Protein AF-A0A920MBJ2-F1 (afdb_monomer)

Structure (mmCIF, N/CA/C/O backbone):
data_AF-A0A920MBJ2-F1
#
_entry.id   AF-A0A920MBJ2-F1
#
loop_
_atom_site.group_PDB
_atom_site.id
_atom_site.type_symbol
_atom_site.label_atom_id
_atom_site.label_alt_id
_atom_site.label_comp_id
_atom_site.label_asym_id
_atom_site.label_entity_id
_atom_site.label_seq_id
_atom_site.pdbx_PDB_ins_code
_atom_site.Cartn_x
_atom_site.Cartn_y
_atom_site.Cartn_z
_atom_site.occupancy
_atom_site.B_iso_or_equiv
_atom_site.auth_seq_id
_atom_site.auth_comp_id
_atom_site.auth_asym_id
_atom_site.auth_atom_id
_atom_site.pdbx_PDB_model_num
ATOM 1 N N . MET A 1 1 ? -4.153 -7.922 19.527 1.00 80.69 1 MET A N 1
ATOM 2 C CA . MET A 1 1 ? -5.556 -8.139 19.950 1.00 80.69 1 MET A CA 1
ATOM 3 C C . MET A 1 1 ? -6.078 -6.782 20.354 1.00 80.69 1 MET A C 1
ATOM 5 O O . MET A 1 1 ? -5.459 -6.200 21.230 1.00 80.69 1 MET A O 1
ATOM 9 N N . LEU A 1 2 ? -7.138 -6.297 19.711 1.00 85.19 2 LEU A N 1
ATOM 10 C CA . LEU A 1 2 ? -7.752 -5.015 20.061 1.00 85.19 2 LEU A CA 1
ATOM 11 C C . LEU A 1 2 ? -8.571 -5.177 21.339 1.00 85.19 2 LEU A C 1
ATOM 13 O O . LEU A 1 2 ? -9.304 -6.165 21.463 1.00 85.19 2 LEU A O 1
ATOM 17 N N . LYS A 1 3 ? -8.465 -4.233 22.271 1.00 87.44 3 LYS A N 1
ATOM 18 C CA . LYS A 1 3 ? -9.210 -4.226 23.537 1.00 87.44 3 LYS A CA 1
ATOM 19 C C . LYS A 1 3 ? -10.057 -2.959 23.671 1.00 87.44 3 LYS A C 1
ATOM 21 O O . LYS A 1 3 ? -9.805 -1.947 23.027 1.00 87.44 3 LYS A O 1
ATOM 26 N N . GLY A 1 4 ? -11.094 -3.030 24.506 1.00 83.81 4 GLY A N 1
ATOM 27 C CA . GLY A 1 4 ? -11.798 -1.821 24.945 1.00 83.81 4 GLY A CA 1
ATOM 28 C C . GLY A 1 4 ? -10.851 -0.861 25.675 1.00 83.81 4 GLY A C 1
ATOM 29 O O . GLY A 1 4 ? -9.889 -1.308 26.297 1.00 83.81 4 GLY A O 1
ATOM 30 N N . GLU A 1 5 ? -11.137 0.438 25.583 1.00 85.06 5 GLU A N 1
ATOM 31 C CA . GLU A 1 5 ? -10.349 1.570 26.099 1.00 85.06 5 GLU A CA 1
ATOM 32 C C . GLU A 1 5 ? -8.955 1.755 25.474 1.00 85.06 5 GLU A C 1
ATOM 34 O O . GLU A 1 5 ? -8.221 2.652 25.879 1.00 85.06 5 GLU A O 1
ATOM 39 N N . GLU A 1 6 ? -8.592 0.963 24.460 1.00 89.00 6 GLU A N 1
ATOM 40 C CA . GLU A 1 6 ? -7.335 1.129 23.727 1.00 89.00 6 GLU A CA 1
ATOM 41 C C . GLU A 1 6 ? -7.348 2.422 22.893 1.00 89.00 6 GLU A C 1
ATOM 43 O O . GLU A 1 6 ? -8.362 2.774 22.273 1.00 89.00 6 GLU A O 1
ATOM 48 N N . GLU A 1 7 ? -6.212 3.125 22.893 1.00 93.25 7 GLU A N 1
ATOM 49 C CA . GLU A 1 7 ? -5.976 4.298 22.053 1.00 93.25 7 GLU A CA 1
ATOM 50 C C . GLU A 1 7 ? -5.307 3.888 20.740 1.00 93.25 7 GLU A C 1
ATOM 52 O O . GLU A 1 7 ? -4.291 3.194 20.716 1.00 93.25 7 GLU A O 1
ATOM 57 N N . LEU A 1 8 ? -5.883 4.353 19.641 1.00 95.00 8 LEU A N 1
ATOM 58 C CA . LEU A 1 8 ? -5.434 4.136 18.277 1.00 95.00 8 LEU A CA 1
ATOM 59 C C . LEU A 1 8 ? -5.283 5.479 17.569 1.00 95.00 8 LEU A C 1
ATOM 61 O O . LEU A 1 8 ? -5.705 6.527 18.061 1.00 95.00 8 LEU A O 1
ATOM 65 N N . GLN A 1 9 ? -4.711 5.429 16.378 1.00 95.38 9 GLN A N 1
ATOM 66 C CA . GLN A 1 9 ? -4.646 6.555 15.468 1.00 95.38 9 GLN A CA 1
ATOM 67 C C . GLN A 1 9 ? -5.512 6.280 14.239 1.00 95.38 9 GLN A C 1
ATOM 69 O O . GLN A 1 9 ? -5.546 5.162 13.713 1.00 95.38 9 GLN A O 1
ATOM 74 N N . HIS A 1 10 ? -6.230 7.314 13.815 1.00 95.12 10 HIS A N 1
ATOM 75 C CA . HIS A 1 10 ? -6.933 7.358 12.543 1.00 95.12 10 HIS A CA 1
ATOM 76 C C . HIS A 1 10 ? -5.960 7.657 11.398 1.00 95.12 10 HIS A C 1
ATOM 78 O O . HIS A 1 10 ? -5.061 8.469 11.567 1.00 95.12 10 HIS A O 1
ATOM 84 N N . TYR A 1 11 ? -6.140 7.011 10.246 1.00 95.25 11 TYR A N 1
ATOM 85 C CA . TYR A 1 11 ? -5.261 7.101 9.080 1.00 95.25 11 TYR A CA 1
ATOM 86 C C . TYR A 1 11 ? -6.079 7.251 7.781 1.00 95.25 11 TYR A C 1
ATOM 88 O O . TYR A 1 11 ? -7.009 6.464 7.580 1.00 95.25 11 TYR A O 1
ATOM 96 N N . PRO A 1 12 ? -5.737 8.199 6.879 1.00 92.44 12 PRO A N 1
ATOM 97 C CA . PRO A 1 12 ? -4.519 9.019 6.856 1.00 92.44 12 PRO A CA 1
ATOM 98 C C . PRO A 1 12 ? -4.568 10.259 7.762 1.00 92.44 12 PRO A C 1
ATOM 100 O O . PRO A 1 12 ? -3.649 11.070 7.729 1.00 92.44 12 PRO A O 1
ATOM 103 N N . GLY A 1 13 ? -5.603 10.420 8.585 1.00 91.31 13 GLY A N 1
ATOM 104 C CA . GLY A 1 13 ? -5.627 11.473 9.594 1.00 91.31 13 GLY A CA 1
ATOM 105 C C . GLY A 1 13 ? -4.525 11.351 10.660 1.00 91.31 13 GLY A C 1
ATOM 106 O O . GLY A 1 13 ? -3.579 10.563 10.573 1.00 91.31 13 GLY A O 1
ATOM 107 N N . SER A 1 14 ? -4.642 12.175 11.694 1.00 90.31 14 SER A N 1
ATOM 108 C CA . SER A 1 14 ? -3.766 12.135 12.875 1.00 90.31 14 SER A CA 1
ATOM 109 C C . SER A 1 14 ? -4.555 12.139 14.183 1.00 90.31 14 SER A C 1
ATOM 111 O O . SER A 1 14 ? -3.979 12.235 15.270 1.00 90.31 14 SER A O 1
ATOM 113 N N . GLU A 1 15 ? -5.881 12.008 14.094 1.00 94.00 15 GLU A N 1
ATOM 114 C CA . GLU A 1 15 ? -6.773 12.009 15.239 1.00 94.00 15 GLU A CA 1
ATOM 115 C C . GLU A 1 15 ? -6.484 10.811 16.145 1.00 94.00 15 GLU A C 1
ATOM 117 O O . GLU A 1 15 ? -6.374 9.661 15.704 1.00 94.00 15 GLU A O 1
ATOM 122 N N . LYS A 1 16 ? -6.400 11.093 17.446 1.00 94.31 16 LYS A N 1
ATOM 123 C CA . LYS A 1 16 ? -6.326 10.069 18.485 1.00 94.31 16 LYS A CA 1
ATOM 124 C C . LYS A 1 16 ? -7.723 9.539 18.758 1.00 94.31 16 LYS A C 1
ATOM 126 O O . LYS A 1 16 ? -8.622 10.297 19.122 1.00 94.31 16 LYS A O 1
ATOM 131 N N . ILE A 1 17 ? -7.883 8.233 18.614 1.00 95.06 17 ILE A N 1
ATOM 132 C CA . ILE A 1 17 ? -9.160 7.543 18.734 1.00 95.06 17 ILE A CA 1
ATOM 133 C C . ILE A 1 17 ? -9.123 6.626 19.940 1.00 95.06 17 ILE A C 1
ATOM 135 O O . ILE A 1 17 ? -8.209 5.822 20.075 1.00 95.06 17 ILE A O 1
ATOM 139 N N . ARG A 1 18 ? -10.155 6.678 20.780 1.00 94.81 18 ARG A N 1
ATOM 140 C CA . ARG A 1 18 ? -10.331 5.721 21.876 1.00 94.81 18 ARG A CA 1
ATOM 141 C C . ARG A 1 18 ? -11.504 4.793 21.606 1.00 94.81 18 ARG A C 1
ATOM 143 O O . ARG A 1 18 ? -12.599 5.255 21.275 1.00 94.81 18 ARG A O 1
ATOM 150 N N . ILE A 1 19 ? -11.296 3.490 21.787 1.00 94.06 19 ILE A N 1
ATOM 151 C CA . ILE A 1 19 ? -12.363 2.489 21.678 1.00 94.06 19 ILE A CA 1
ATOM 152 C C . ILE A 1 19 ? -13.194 2.496 22.966 1.00 94.06 19 ILE A C 1
ATOM 154 O O . ILE A 1 19 ? -12.718 2.067 24.007 1.00 94.06 19 ILE A O 1
ATOM 158 N N . ARG A 1 20 ? -14.464 2.908 22.902 1.00 93.50 20 ARG A N 1
ATOM 159 C CA . ARG A 1 20 ? -15.412 2.829 24.034 1.00 93.50 20 ARG A CA 1
ATOM 160 C C . ARG A 1 20 ? -16.075 1.462 24.177 1.00 93.50 20 ARG A C 1
ATOM 162 O O . ARG A 1 20 ? -16.589 1.112 25.232 1.00 93.50 20 ARG A O 1
ATOM 169 N N . GLY A 1 21 ? -16.140 0.699 23.092 1.00 93.12 21 GLY A N 1
ATOM 170 C CA . GLY A 1 21 ? -16.809 -0.594 23.095 1.00 93.12 21 GLY A CA 1
ATOM 171 C C . GLY A 1 21 ? -16.619 -1.351 21.793 1.00 93.12 21 GLY A C 1
ATOM 172 O O . GLY A 1 21 ? -16.405 -0.756 20.737 1.00 93.12 21 GLY A O 1
ATOM 173 N N . ILE A 1 22 ? -16.704 -2.676 21.886 1.00 94.56 22 ILE A N 1
ATOM 174 C CA . ILE A 1 22 ? -16.522 -3.597 20.765 1.00 94.56 22 ILE A CA 1
ATOM 175 C C . ILE A 1 22 ? -17.726 -4.534 20.715 1.00 94.56 22 ILE A C 1
ATOM 177 O O . ILE A 1 22 ? -18.093 -5.142 21.725 1.00 94.56 22 ILE A O 1
ATOM 181 N N . GLN A 1 23 ? -18.317 -4.681 19.532 1.00 94.12 23 GLN A N 1
ATOM 182 C CA . GLN A 1 23 ? -19.409 -5.612 19.274 1.00 94.12 23 GLN A CA 1
ATOM 183 C C . GLN A 1 23 ? -19.066 -6.573 18.138 1.00 94.12 23 GLN A C 1
ATOM 185 O O . GLN A 1 23 ? -18.593 -6.170 17.078 1.00 94.12 23 GLN A O 1
ATOM 190 N N . VAL A 1 24 ? -19.353 -7.857 18.350 1.00 92.44 24 VAL A N 1
ATOM 191 C CA . VAL A 1 24 ? -19.193 -8.921 17.350 1.00 92.44 24 VAL A CA 1
ATOM 192 C C . VAL A 1 24 ? -20.510 -9.686 17.271 1.00 92.44 24 VAL A C 1
ATOM 194 O O . VAL A 1 24 ? -21.000 -10.171 18.291 1.00 92.44 24 VAL A O 1
ATOM 197 N N . HIS A 1 25 ? -21.108 -9.757 16.077 1.00 89.50 25 HIS A N 1
ATOM 198 C CA . HIS A 1 25 ? -22.433 -10.359 15.843 1.00 89.50 25 HIS A CA 1
ATOM 199 C C . HIS A 1 25 ? -23.510 -9.869 16.836 1.00 89.50 25 HIS A C 1
ATOM 201 O O . HIS A 1 25 ? -24.224 -10.664 17.444 1.00 89.50 25 HIS A O 1
ATOM 207 N N . GLY A 1 26 ? -23.574 -8.549 17.052 1.00 89.19 26 GLY A N 1
ATOM 208 C CA . GLY A 1 26 ? -24.561 -7.904 17.930 1.00 89.19 26 GLY A CA 1
ATOM 209 C C . GLY A 1 26 ? -24.326 -8.083 19.435 1.00 89.19 26 GLY A C 1
ATOM 210 O O . GLY A 1 26 ? -25.133 -7.614 20.231 1.00 89.19 26 GLY A O 1
ATOM 211 N N . LYS A 1 27 ? -23.237 -8.742 19.857 1.00 92.81 27 LYS A N 1
ATOM 212 C CA . LYS A 1 27 ? -22.912 -8.959 21.276 1.00 92.81 27 LYS A CA 1
ATOM 213 C C . LYS A 1 27 ? -21.687 -8.153 21.691 1.00 92.81 27 LYS A C 1
ATOM 215 O O . LYS A 1 27 ? -20.672 -8.170 20.994 1.00 92.81 27 LYS A O 1
ATOM 220 N N . ASN A 1 28 ? -21.757 -7.517 22.861 1.00 93.25 28 ASN A N 1
ATOM 221 C CA . ASN A 1 28 ? -20.613 -6.834 23.466 1.00 93.25 28 ASN A CA 1
ATOM 222 C C . ASN A 1 28 ? -19.471 -7.829 23.752 1.00 93.25 28 ASN A C 1
ATOM 224 O O . ASN A 1 28 ? -19.689 -8.957 24.216 1.00 93.25 28 ASN A O 1
ATOM 228 N N . ARG A 1 29 ? -18.238 -7.403 23.471 1.00 92.50 29 ARG A N 1
ATOM 229 C CA . ARG A 1 29 ? -17.001 -8.161 23.686 1.00 92.50 29 ARG A CA 1
ATOM 230 C C . ARG A 1 29 ? -15.940 -7.265 24.319 1.00 92.50 29 ARG A C 1
ATOM 232 O O . ARG A 1 29 ? -15.888 -6.071 24.054 1.00 92.50 29 ARG A O 1
ATOM 239 N N . LYS A 1 30 ? -15.064 -7.861 25.135 1.00 89.56 30 LYS A N 1
ATOM 240 C CA . LYS A 1 30 ? -13.925 -7.151 25.753 1.00 89.56 30 LYS A CA 1
ATOM 241 C C . LYS A 1 30 ? -12.781 -6.874 24.769 1.00 89.56 30 LYS A C 1
ATOM 243 O O . LYS A 1 30 ? -11.944 -6.016 25.028 1.00 89.56 30 LYS A O 1
ATOM 248 N N . GLY A 1 31 ? -12.734 -7.610 23.663 1.00 89.88 31 GLY A N 1
ATOM 249 C CA . GLY A 1 31 ? -11.692 -7.487 22.656 1.00 89.88 31 GLY A CA 1
ATOM 250 C C . GLY A 1 31 ? -12.042 -8.214 21.366 1.00 89.88 31 GLY A C 1
ATOM 251 O O . GLY A 1 31 ? -13.025 -8.957 21.310 1.00 89.88 31 GLY A O 1
ATOM 252 N N . ASN A 1 32 ? -11.220 -7.998 20.343 1.00 90.44 32 ASN A N 1
ATOM 253 C CA . ASN A 1 32 ? -11.310 -8.674 19.056 1.00 90.44 32 ASN A CA 1
ATOM 254 C C . ASN A 1 32 ? -9.918 -9.088 18.544 1.00 90.44 32 ASN A C 1
ATOM 256 O O . ASN A 1 32 ? -8.917 -8.393 18.749 1.00 90.44 32 ASN A O 1
ATOM 260 N N . HIS A 1 33 ? -9.860 -10.231 17.865 1.00 89.06 33 HIS A N 1
ATOM 261 C CA . HIS A 1 33 ? -8.642 -10.752 17.241 1.00 89.06 33 HIS A CA 1
ATOM 262 C C . HIS A 1 33 ? -8.611 -10.425 15.744 1.00 89.06 33 HIS A C 1
ATOM 264 O O . HIS A 1 33 ? -9.646 -10.150 15.133 1.00 89.06 33 HIS A O 1
ATOM 270 N N . ALA A 1 34 ? -7.411 -10.450 15.159 1.00 87.50 34 ALA A N 1
ATOM 271 C CA . ALA A 1 34 ? -7.243 -10.306 13.717 1.00 87.50 34 ALA A CA 1
ATOM 272 C C . ALA A 1 34 ? -8.034 -11.396 12.967 1.00 87.50 34 ALA A C 1
ATOM 274 O O . ALA A 1 34 ? -8.173 -12.511 13.464 1.00 87.50 34 ALA A O 1
ATOM 275 N N . GLY A 1 35 ? -8.558 -11.057 11.786 1.00 86.81 35 GLY A N 1
ATOM 276 C CA . GLY A 1 35 ? -9.386 -11.953 10.964 1.00 86.81 35 GLY A CA 1
ATOM 277 C C . GLY A 1 35 ? -10.897 -11.838 11.201 1.00 86.81 35 GLY A C 1
ATOM 278 O O . GLY A 1 35 ? -11.675 -12.319 10.383 1.00 86.81 35 GLY A O 1
ATOM 279 N N . ASN A 1 36 ? -11.331 -11.139 12.254 1.00 88.69 36 ASN A N 1
ATOM 280 C CA . ASN A 1 36 ? -12.746 -10.991 12.593 1.00 88.69 36 ASN A CA 1
ATOM 281 C C . ASN A 1 36 ? -13.278 -9.589 12.290 1.00 88.69 36 ASN A C 1
ATOM 283 O O . ASN A 1 36 ? -12.617 -8.585 12.564 1.00 88.69 36 ASN A O 1
ATOM 287 N N . ARG A 1 37 ? -14.528 -9.514 11.823 1.00 91.38 37 ARG A N 1
ATOM 288 C CA . ARG A 1 37 ? -15.267 -8.251 11.700 1.00 91.38 37 ARG A CA 1
ATOM 289 C C . ARG A 1 37 ? -15.865 -7.862 13.052 1.00 91.38 37 ARG A C 1
ATOM 291 O O . ARG A 1 37 ? -16.470 -8.695 13.724 1.00 91.38 37 ARG A O 1
ATOM 298 N N . ALA A 1 38 ? -15.729 -6.594 13.422 1.00 93.06 38 ALA A N 1
ATOM 299 C CA . ALA A 1 38 ? -16.323 -6.032 14.629 1.00 93.06 38 ALA A CA 1
ATOM 300 C C . ALA A 1 38 ? -16.863 -4.628 14.351 1.00 93.06 38 ALA A C 1
ATOM 302 O O . ALA A 1 38 ? -16.311 -3.904 13.523 1.00 93.06 38 ALA A O 1
ATOM 303 N N . ALA A 1 39 ? -17.917 -4.247 15.066 1.00 93.50 39 ALA A N 1
ATOM 304 C CA . ALA A 1 39 ? -18.337 -2.860 15.183 1.00 93.50 39 ALA A CA 1
ATOM 305 C C . ALA A 1 39 ? -17.615 -2.232 16.380 1.00 93.50 39 ALA A C 1
ATOM 307 O O . ALA A 1 39 ? -17.574 -2.820 17.466 1.00 93.50 39 ALA A O 1
ATOM 308 N N . LEU A 1 40 ? -17.031 -1.054 16.172 1.00 93.38 40 LEU A N 1
ATOM 309 C CA . LEU A 1 40 ? -16.306 -0.309 17.195 1.00 93.38 40 LEU A CA 1
ATOM 310 C C . LEU A 1 40 ? -17.074 0.971 17.517 1.00 93.38 40 LEU A C 1
ATOM 312 O O . LEU A 1 40 ? -17.424 1.728 16.616 1.00 93.38 40 LEU A O 1
ATOM 316 N N . ASN A 1 41 ? -17.317 1.213 18.802 1.00 93.31 41 ASN A N 1
ATOM 317 C CA . ASN A 1 41 ? -17.781 2.507 19.286 1.00 93.31 41 ASN A CA 1
ATOM 318 C C . ASN A 1 41 ? -16.554 3.373 19.589 1.00 93.31 41 ASN A C 1
ATOM 320 O O . ASN A 1 41 ? -15.725 2.982 20.414 1.00 93.31 41 ASN A O 1
ATOM 324 N N . LEU A 1 42 ? -16.428 4.517 18.919 1.00 94.56 42 LEU A N 1
ATOM 325 C CA . LEU A 1 42 ? -15.219 5.337 18.912 1.00 94.56 42 LEU A CA 1
ATOM 326 C C . LEU A 1 42 ? -15.460 6.696 19.576 1.00 94.56 42 LEU A C 1
ATOM 328 O O . LEU A 1 42 ? -16.543 7.270 19.490 1.00 94.56 42 LEU A O 1
ATOM 332 N N . ALA A 1 43 ? -14.423 7.226 20.215 1.00 94.62 43 ALA A N 1
ATOM 333 C CA . ALA A 1 43 ? -14.365 8.595 20.713 1.00 94.62 43 ALA A CA 1
ATOM 334 C C . ALA A 1 43 ? -13.148 9.315 20.133 1.00 94.62 43 ALA A C 1
ATOM 336 O O . ALA A 1 43 ? -12.115 8.683 19.929 1.00 94.62 43 ALA A O 1
ATOM 337 N N . GLY A 1 44 ? -13.261 10.628 19.922 1.00 92.50 44 GLY A N 1
ATOM 338 C CA . GLY A 1 44 ? -12.184 11.450 19.353 1.00 92.50 44 GLY A CA 1
ATOM 339 C C . GLY A 1 44 ? -12.306 11.706 17.849 1.00 92.50 44 GLY A C 1
ATOM 340 O O . GLY A 1 44 ? -11.495 12.442 17.304 1.00 92.50 44 GLY A O 1
ATOM 341 N N . ILE A 1 45 ? -13.336 11.163 17.189 1.00 93.69 45 ILE A N 1
ATOM 342 C CA . ILE A 1 45 ? -13.635 11.426 15.775 1.00 93.69 45 ILE A CA 1
ATOM 343 C C . ILE A 1 45 ? -15.138 11.477 15.525 1.00 93.69 45 ILE A C 1
ATOM 345 O O . ILE A 1 45 ? -15.916 10.792 16.194 1.00 93.69 45 ILE A O 1
ATOM 349 N N . SER A 1 46 ? -15.541 12.309 14.567 1.00 90.44 46 SER A N 1
ATOM 350 C CA . SER A 1 46 ? -16.923 12.389 14.105 1.00 90.44 46 SER A CA 1
ATOM 351 C C . SER A 1 46 ? -17.185 11.328 13.044 1.00 90.44 46 SER A C 1
ATOM 353 O O . SER A 1 46 ? -16.345 11.067 12.191 1.00 90.44 46 SER A O 1
ATOM 355 N N . GLN A 1 47 ? -18.391 10.763 13.022 1.00 86.06 47 GLN A N 1
ATOM 356 C CA . GLN A 1 47 ? -18.798 9.880 11.927 1.00 86.06 47 GLN A CA 1
ATOM 357 C C . GLN A 1 47 ? -18.722 10.588 10.562 1.00 86.06 47 GLN A C 1
ATOM 359 O O . GLN A 1 47 ? -18.393 9.956 9.565 1.00 86.06 47 GLN A O 1
ATOM 364 N N . LEU A 1 48 ? -19.000 11.896 10.518 1.00 88.25 48 LEU A N 1
ATOM 365 C CA . LEU A 1 48 ? -18.991 12.683 9.280 1.00 88.25 48 LEU A CA 1
ATOM 366 C C . LEU A 1 48 ? -17.582 12.909 8.716 1.00 88.25 48 LEU A C 1
ATOM 368 O O . LEU A 1 48 ? -17.454 13.247 7.543 1.00 88.25 48 LEU A O 1
ATOM 372 N N . SER A 1 49 ? -16.541 12.742 9.536 1.00 86.62 49 SER A N 1
ATOM 373 C CA . SER A 1 49 ? -15.149 12.890 9.106 1.00 86.62 49 SER A CA 1
ATOM 374 C C . SER A 1 49 ? -14.506 11.571 8.680 1.00 86.62 49 SER A C 1
ATOM 376 O O . SER A 1 49 ? -13.370 11.608 8.232 1.00 86.62 49 SER A O 1
ATOM 378 N N . VAL A 1 50 ? -15.205 10.433 8.811 1.00 89.81 50 VAL A N 1
ATOM 379 C CA . VAL A 1 50 ? -14.678 9.114 8.434 1.00 89.81 50 VAL A CA 1
ATOM 380 C C . VAL A 1 50 ? -15.166 8.715 7.045 1.00 89.81 50 VAL A C 1
ATOM 382 O O . VAL A 1 50 ? -16.368 8.685 6.769 1.00 89.81 50 VAL A O 1
ATOM 385 N N . GLN A 1 51 ? -14.234 8.340 6.178 1.00 89.50 51 GLN A N 1
ATOM 386 C CA . GLN A 1 51 ? -14.487 7.849 4.831 1.00 89.50 51 GLN A CA 1
ATOM 387 C C . GLN A 1 51 ? -14.140 6.366 4.684 1.00 89.50 51 GLN A C 1
ATOM 389 O O . GLN A 1 51 ? -13.281 5.797 5.358 1.00 89.50 51 GLN A O 1
ATOM 394 N N . ARG A 1 52 ? -14.811 5.700 3.738 1.00 88.31 52 ARG A N 1
ATOM 395 C CA . ARG A 1 52 ? -14.469 4.321 3.378 1.00 88.31 52 ARG A CA 1
ATOM 396 C C . ARG A 1 52 ? -13.040 4.271 2.830 1.00 88.31 52 ARG A C 1
ATOM 398 O O . ARG A 1 52 ? -12.713 5.001 1.900 1.00 88.31 52 ARG A O 1
ATOM 405 N N . GLY A 1 53 ? -12.243 3.335 3.340 1.00 88.69 53 GLY A N 1
ATOM 406 C CA . GLY A 1 53 ? -10.835 3.182 2.971 1.00 88.69 53 GLY A CA 1
ATOM 407 C C . GLY A 1 53 ? -9.872 3.639 4.061 1.00 88.69 53 GLY A C 1
ATOM 408 O O . GLY A 1 53 ? -8.712 3.241 4.030 1.00 88.69 53 GLY A O 1
ATOM 409 N N . GLU A 1 54 ? -10.354 4.411 5.033 1.00 92.38 54 GLU A N 1
ATOM 410 C CA . GLU A 1 54 ? -9.563 4.850 6.179 1.00 92.38 54 GLU A CA 1
ATOM 411 C C . GLU A 1 54 ? -9.330 3.714 7.178 1.00 92.38 54 GLU A C 1
ATOM 413 O O . GLU A 1 54 ? -10.069 2.723 7.233 1.00 92.38 54 GLU A O 1
ATOM 418 N N . GLN A 1 55 ? -8.247 3.835 7.940 1.00 94.38 55 GLN A N 1
ATOM 419 C CA . GLN A 1 55 ? -7.732 2.775 8.798 1.00 94.38 55 GLN A CA 1
ATOM 420 C C . GLN A 1 55 ? -7.611 3.251 10.247 1.00 94.38 55 GLN A C 1
ATOM 422 O O . GLN A 1 55 ? -7.325 4.413 10.523 1.00 94.38 55 GLN A O 1
ATOM 427 N N . LEU A 1 56 ? -7.804 2.317 11.179 1.00 94.06 56 LEU A N 1
ATOM 428 C CA . LEU A 1 56 ? -7.442 2.478 12.583 1.00 94.06 56 LEU A CA 1
ATOM 429 C C . LEU A 1 56 ? -6.295 1.526 12.878 1.00 94.06 56 LEU A C 1
ATOM 431 O O . LEU A 1 56 ? -6.422 0.317 12.672 1.00 94.06 56 LEU A O 1
ATOM 435 N N . ALA A 1 57 ? -5.187 2.064 13.366 1.00 94.25 57 ALA A N 1
ATOM 436 C CA . ALA A 1 57 ? -4.018 1.274 13.710 1.00 94.25 57 ALA A CA 1
ATOM 437 C C . ALA A 1 57 ? -3.329 1.847 14.950 1.00 94.25 57 ALA A C 1
ATOM 439 O O . ALA A 1 57 ? -3.702 2.909 15.452 1.00 94.25 57 ALA A O 1
ATOM 440 N N . GLY A 1 58 ? -2.334 1.124 15.467 1.00 93.06 58 GLY A N 1
ATOM 441 C CA . GLY A 1 58 ? -1.500 1.644 16.545 1.00 93.06 58 GLY A CA 1
ATOM 442 C C . GLY A 1 58 ? -0.856 2.967 16.130 1.00 93.06 58 GLY A C 1
ATOM 443 O O . GLY A 1 58 ? -0.621 3.211 14.943 1.00 93.06 58 GLY A O 1
ATOM 444 N N . ARG A 1 59 ? -0.574 3.824 17.107 1.00 91.44 59 ARG A N 1
ATOM 445 C CA . ARG A 1 59 ? 0.105 5.093 16.851 1.00 91.4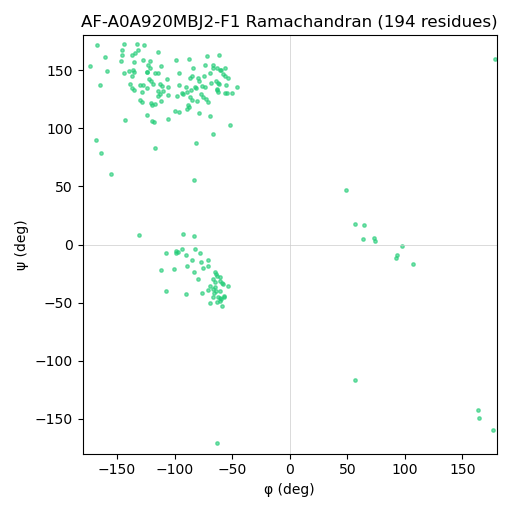4 59 ARG A CA 1
ATOM 446 C C . ARG A 1 59 ? 1.433 4.858 16.124 1.00 91.44 59 ARG A C 1
ATOM 448 O O . ARG A 1 59 ? 2.153 3.920 16.461 1.00 91.44 59 ARG A O 1
ATOM 455 N N . ASP A 1 60 ? 1.718 5.692 15.127 1.00 90.69 60 ASP A N 1
ATOM 456 C CA . ASP A 1 60 ? 2.947 5.662 14.320 1.00 90.69 60 ASP A CA 1
ATOM 457 C C . ASP A 1 60 ? 3.219 4.309 13.615 1.00 90.69 60 ASP A C 1
ATOM 459 O O . ASP A 1 60 ? 4.335 4.032 13.180 1.00 90.69 60 ASP A O 1
ATOM 463 N N . SER A 1 61 ? 2.199 3.449 13.479 1.00 92.81 61 SER A N 1
ATOM 464 C CA . SER A 1 61 ? 2.354 2.100 12.906 1.00 92.81 61 SER A CA 1
ATOM 465 C C . SER A 1 61 ? 2.184 2.037 11.386 1.00 92.81 61 SER A C 1
ATOM 467 O O . SER A 1 61 ? 2.620 1.068 10.759 1.00 92.81 61 SER A O 1
ATOM 469 N N . LEU A 1 62 ? 1.560 3.059 10.798 1.00 95.19 62 LEU A N 1
ATOM 470 C CA . LEU A 1 62 ? 1.415 3.241 9.357 1.00 95.19 62 LEU A CA 1
ATOM 471 C C . LEU A 1 62 ? 2.041 4.569 8.942 1.00 95.19 62 LEU A C 1
ATOM 473 O O . LEU A 1 62 ? 2.067 5.528 9.713 1.00 95.19 62 LEU A O 1
ATOM 477 N N . ILE A 1 63 ? 2.513 4.620 7.701 1.00 94.75 63 ILE A N 1
ATOM 478 C CA . ILE A 1 63 ? 3.123 5.808 7.115 1.00 94.75 63 ILE A CA 1
ATOM 479 C C . ILE A 1 63 ? 2.226 6.297 5.980 1.00 94.75 63 ILE A C 1
ATOM 481 O O . ILE A 1 63 ? 1.870 5.524 5.086 1.00 94.75 63 ILE A O 1
ATOM 485 N N . ASN A 1 64 ? 1.870 7.581 6.025 1.00 95.38 64 ASN A N 1
ATOM 486 C CA . ASN A 1 64 ? 1.117 8.241 4.965 1.00 95.38 64 ASN A CA 1
ATOM 487 C C . ASN A 1 64 ? 2.050 8.678 3.846 1.00 95.38 64 ASN A C 1
ATOM 489 O O . ASN A 1 64 ? 3.108 9.260 4.093 1.00 95.38 64 ASN A O 1
ATOM 493 N N . SER A 1 65 ? 1.645 8.426 2.607 1.00 95.69 65 SER A N 1
ATOM 494 C CA . SER A 1 65 ? 2.380 8.905 1.448 1.00 95.69 65 SER A CA 1
ATOM 495 C C . SER A 1 65 ? 1.500 8.969 0.205 1.00 95.69 65 SER A C 1
ATOM 497 O O . SER A 1 65 ? 0.609 8.147 0.001 1.00 95.69 65 SER A O 1
ATOM 499 N N . PHE A 1 66 ? 1.811 9.913 -0.683 1.00 96.12 66 PHE A N 1
ATOM 500 C CA . PHE A 1 66 ? 1.326 9.932 -2.069 1.00 96.12 66 PHE A CA 1
ATOM 501 C C . PHE A 1 66 ? 2.164 9.039 -2.995 1.00 96.12 66 PHE A C 1
ATOM 503 O O . PHE A 1 66 ? 1.917 8.962 -4.195 1.00 96.12 66 PHE A O 1
ATOM 510 N N . MET A 1 67 ? 3.231 8.433 -2.487 1.00 96.06 67 MET A N 1
ATOM 511 C CA . MET A 1 67 ? 4.200 7.690 -3.278 1.00 96.06 67 MET A CA 1
ATOM 512 C C . MET A 1 67 ? 4.575 6.396 -2.573 1.00 96.06 67 MET A C 1
ATOM 514 O O . MET A 1 67 ? 4.869 6.418 -1.386 1.00 96.06 67 MET A O 1
ATOM 518 N N . LEU A 1 68 ? 4.616 5.290 -3.304 1.00 96.75 68 LEU A N 1
ATOM 519 C CA . LEU A 1 68 ? 5.088 4.003 -2.795 1.00 96.75 68 LEU A CA 1
ATOM 520 C C . LEU A 1 68 ? 6.109 3.451 -3.782 1.00 96.75 68 LEU A C 1
ATOM 522 O O . LEU A 1 68 ? 5.847 3.499 -4.985 1.00 96.75 68 LEU A O 1
ATOM 526 N N . ASN A 1 69 ? 7.228 2.901 -3.312 1.00 96.31 69 ASN A N 1
ATOM 527 C CA . ASN A 1 69 ? 7.983 1.971 -4.151 1.00 96.31 69 ASN A CA 1
ATOM 528 C C . ASN A 1 69 ? 7.461 0.564 -3.883 1.00 96.31 69 ASN A C 1
ATOM 530 O O . ASN A 1 69 ? 7.235 0.177 -2.734 1.00 96.31 69 ASN A O 1
ATOM 534 N N . VAL A 1 70 ? 7.261 -0.190 -4.953 1.00 97.31 70 VAL A N 1
ATOM 535 C CA . VAL A 1 70 ? 6.601 -1.488 -4.927 1.00 97.31 70 VAL A CA 1
ATOM 536 C C . VAL A 1 70 ? 7.356 -2.492 -5.782 1.00 97.31 70 VAL A C 1
ATOM 538 O O . VAL A 1 70 ? 7.961 -2.143 -6.797 1.00 97.31 70 VAL A O 1
ATOM 541 N N . GLU A 1 71 ? 7.260 -3.751 -5.387 1.00 97.25 71 GLU A N 1
ATOM 542 C CA . GLU A 1 71 ? 7.392 -4.858 -6.322 1.00 97.25 71 GLU A CA 1
ATOM 543 C C . GLU A 1 71 ? 6.017 -5.085 -6.956 1.00 97.25 71 GLU A C 1
ATOM 545 O O . GLU A 1 71 ? 5.021 -5.225 -6.241 1.00 97.25 71 GLU A O 1
ATOM 550 N N . LEU A 1 72 ? 5.953 -5.048 -8.286 1.00 97.69 72 LEU A N 1
ATOM 551 C CA . LEU A 1 72 ? 4.723 -5.164 -9.060 1.00 97.69 72 LEU A CA 1
ATOM 552 C C . LEU A 1 72 ? 4.798 -6.377 -9.984 1.00 97.69 72 LEU A C 1
ATOM 554 O O . LEU A 1 72 ? 5.635 -6.412 -10.881 1.00 97.69 72 LEU A O 1
ATOM 558 N N . SER A 1 73 ? 3.867 -7.308 -9.806 1.00 97.94 73 SER A N 1
ATOM 559 C CA . SER A 1 73 ? 3.643 -8.458 -10.678 1.00 97.94 73 SER A CA 1
ATOM 560 C C . SER A 1 73 ? 2.385 -8.251 -11.516 1.00 97.94 73 SER A C 1
ATOM 562 O O . SER A 1 73 ? 1.307 -7.947 -10.989 1.00 97.94 73 SER A O 1
ATOM 564 N N . LEU A 1 74 ? 2.521 -8.423 -12.829 1.00 97.94 74 LEU A N 1
ATOM 565 C CA . LEU A 1 74 ? 1.414 -8.375 -13.778 1.00 97.94 74 LEU A CA 1
ATOM 566 C C . LEU A 1 74 ? 0.920 -9.796 -14.069 1.00 97.94 74 LEU A C 1
ATOM 568 O O . LEU A 1 74 ? 1.728 -10.702 -14.259 1.00 97.94 74 LEU A O 1
ATOM 572 N N . LEU A 1 75 ? -0.397 -9.997 -14.114 1.00 98.00 75 LEU A N 1
ATOM 573 C CA . LEU A 1 75 ? -0.972 -11.302 -14.445 1.00 98.00 75 LEU A CA 1
ATOM 574 C C . LEU A 1 75 ? -0.677 -11.678 -15.904 1.00 98.00 75 LEU A C 1
ATOM 576 O O . LEU A 1 75 ? -0.526 -10.809 -16.765 1.00 98.00 75 LEU A O 1
ATOM 580 N N . GLU A 1 76 ? -0.613 -12.977 -16.189 1.00 96.94 76 GLU A N 1
ATOM 581 C CA . GLU A 1 76 ? -0.452 -13.500 -17.554 1.00 96.94 76 GLU A CA 1
ATOM 582 C C . GLU A 1 76 ? -1.659 -13.166 -18.444 1.00 96.94 76 GLU A C 1
ATOM 584 O O . GLU A 1 76 ? -1.508 -12.839 -19.622 1.00 96.94 76 GLU A O 1
ATOM 589 N N . ASP A 1 77 ? -2.857 -13.187 -17.858 1.00 94.69 77 ASP A N 1
ATOM 590 C CA . ASP A 1 77 ? -4.137 -12.902 -18.505 1.00 94.69 77 ASP A CA 1
ATOM 591 C C . ASP A 1 77 ? -4.559 -11.427 -18.395 1.00 94.69 77 ASP A C 1
ATOM 593 O O . ASP A 1 77 ? -5.674 -11.067 -18.782 1.00 94.69 77 ASP A O 1
ATOM 597 N N . ALA A 1 78 ? -3.672 -10.550 -17.905 1.00 94.69 78 ALA A N 1
ATOM 598 C CA . ALA A 1 78 ? -3.944 -9.120 -17.882 1.00 94.69 78 ALA A CA 1
ATOM 599 C C . ALA A 1 78 ? -4.265 -8.614 -19.307 1.00 94.69 78 ALA A C 1
ATOM 601 O O . ALA A 1 78 ? -3.680 -9.078 -20.291 1.00 94.69 78 ALA A O 1
ATOM 602 N N . PRO A 1 79 ? -5.174 -7.632 -19.451 1.00 91.88 79 PRO A N 1
ATOM 603 C CA . PRO A 1 79 ? -5.665 -7.196 -20.758 1.00 91.88 79 PRO A CA 1
ATOM 604 C C . PRO A 1 79 ? -4.587 -6.551 -21.641 1.00 91.88 79 PRO A C 1
ATOM 606 O O . PRO A 1 79 ? -4.732 -6.523 -22.861 1.00 91.88 79 PRO A O 1
ATOM 609 N N . ALA A 1 80 ? -3.525 -6.009 -21.041 1.00 92.19 80 ALA A N 1
ATOM 610 C CA . ALA A 1 80 ? -2.391 -5.411 -21.734 1.00 92.19 80 ALA A CA 1
ATOM 611 C C . ALA A 1 80 ? -1.170 -5.320 -20.808 1.00 92.19 80 ALA A C 1
ATOM 613 O O . ALA A 1 80 ? -1.311 -5.327 -19.582 1.00 92.19 80 ALA A O 1
ATOM 614 N N . ASP A 1 81 ? 0.009 -5.156 -21.408 1.00 95.56 81 ASP A N 1
ATOM 615 C CA . ASP A 1 81 ? 1.231 -4.762 -20.705 1.00 95.56 81 ASP A CA 1
ATOM 616 C C . ASP A 1 81 ? 1.067 -3.383 -20.044 1.00 95.56 81 ASP A C 1
ATOM 618 O O . ASP A 1 81 ? 0.369 -2.498 -20.556 1.00 95.56 81 ASP A O 1
ATOM 622 N N . ILE A 1 82 ? 1.770 -3.150 -18.935 1.00 96.12 82 ILE A N 1
ATOM 623 C CA . ILE A 1 82 ? 1.828 -1.821 -18.315 1.00 96.12 82 ILE A CA 1
ATOM 624 C C . ILE A 1 82 ? 2.967 -1.034 -18.955 1.00 96.12 82 ILE A C 1
ATOM 626 O O . ILE A 1 82 ? 4.130 -1.392 -18.824 1.00 96.12 82 ILE A O 1
ATOM 630 N N . ARG A 1 83 ? 2.655 0.087 -19.607 1.00 96.44 83 ARG A N 1
ATOM 631 C CA . ARG A 1 83 ? 3.667 1.037 -20.096 1.00 96.44 83 ARG A CA 1
ATOM 632 C C . ARG A 1 83 ? 4.033 2.060 -19.028 1.00 96.44 83 ARG A C 1
ATOM 634 O O . ARG A 1 83 ? 3.249 2.327 -18.111 1.00 96.44 83 ARG A O 1
ATOM 641 N N . GLN A 1 84 ? 5.189 2.692 -19.183 1.00 96.06 84 GLN A N 1
ATOM 642 C CA . GLN A 1 84 ? 5.628 3.792 -18.335 1.00 96.06 84 GLN A CA 1
ATOM 643 C C . GLN A 1 84 ? 4.530 4.864 -18.201 1.00 96.06 84 GLN A C 1
ATOM 645 O O . GLN A 1 84 ? 3.979 5.327 -19.198 1.00 96.06 84 GLN A O 1
ATOM 650 N N . ARG A 1 85 ? 4.222 5.273 -16.963 1.00 95.88 85 ARG A N 1
ATOM 651 C CA . ARG A 1 85 ? 3.160 6.236 -16.599 1.00 95.88 85 ARG A CA 1
ATOM 652 C C . ARG A 1 85 ? 1.721 5.803 -16.897 1.00 95.88 85 ARG A C 1
ATOM 654 O O . ARG A 1 85 ? 0.831 6.654 -16.862 1.00 95.88 85 ARG A O 1
ATOM 661 N N . SER A 1 86 ? 1.454 4.519 -17.128 1.00 95.81 86 SER A N 1
ATOM 662 C CA . SER A 1 86 ? 0.071 4.034 -17.244 1.00 95.81 86 SER A CA 1
ATOM 663 C C . SER A 1 86 ? -0.723 4.383 -15.984 1.00 95.81 86 SER A C 1
ATOM 665 O O . SER A 1 86 ? -0.262 4.119 -14.871 1.00 95.81 86 SER A O 1
ATOM 667 N N . ARG A 1 87 ? -1.910 4.983 -16.149 1.00 97.00 87 ARG A N 1
ATOM 668 C CA . ARG A 1 87 ? -2.823 5.245 -15.027 1.00 97.00 87 ARG A CA 1
ATOM 669 C C . ARG A 1 87 ? -3.499 3.951 -14.607 1.00 97.00 87 ARG A C 1
ATOM 671 O O . ARG A 1 87 ? -4.129 3.275 -15.418 1.00 97.00 87 ARG A O 1
ATOM 678 N N . VAL A 1 88 ? -3.402 3.658 -13.321 1.00 96.88 88 VAL A N 1
ATOM 679 C CA . VAL A 1 88 ? -3.994 2.484 -12.692 1.00 96.88 88 VAL A CA 1
ATOM 680 C C . VAL A 1 88 ? -4.831 2.905 -11.500 1.00 96.88 88 VAL A C 1
ATOM 682 O O . VAL A 1 88 ? -4.647 3.977 -10.918 1.00 96.88 88 VAL A O 1
ATOM 685 N N . ARG A 1 89 ? -5.749 2.023 -11.135 1.00 97.56 89 ARG A N 1
ATOM 686 C CA . ARG A 1 89 ? -6.483 2.078 -9.886 1.00 97.56 89 ARG A CA 1
ATOM 687 C C . ARG A 1 89 ? -5.781 1.175 -8.882 1.00 97.56 89 ARG A C 1
ATOM 689 O O . ARG A 1 89 ? -5.708 -0.038 -9.073 1.00 97.56 89 ARG A O 1
ATOM 696 N N . PHE A 1 90 ? -5.234 1.782 -7.844 1.00 97.75 90 PHE A N 1
ATOM 697 C CA . PHE A 1 90 ? -4.527 1.114 -6.766 1.00 97.75 90 PHE A CA 1
ATOM 698 C C . PHE A 1 90 ? -5.480 0.809 -5.615 1.00 97.75 90 PHE A C 1
ATOM 700 O O . PHE A 1 90 ? -6.205 1.689 -5.150 1.00 97.75 90 PHE A O 1
ATOM 707 N N . HIS A 1 91 ? -5.459 -0.436 -5.153 1.00 97.50 91 HIS A N 1
ATOM 708 C CA . HIS A 1 91 ? -6.237 -0.900 -4.016 1.00 97.50 91 HIS A CA 1
ATOM 709 C C . HIS A 1 91 ? -5.318 -1.366 -2.892 1.00 97.50 91 HIS A C 1
ATOM 711 O O . HIS A 1 91 ? -4.565 -2.327 -3.064 1.00 97.50 91 HIS A O 1
ATOM 717 N N . LEU A 1 92 ? -5.453 -0.735 -1.727 1.00 95.88 92 LEU A N 1
ATOM 718 C CA . LEU A 1 92 ? -4.798 -1.136 -0.486 1.00 95.88 92 LEU A CA 1
ATOM 719 C C . LEU A 1 92 ? -5.866 -1.342 0.587 1.00 95.88 92 LEU A C 1
ATOM 721 O O . LEU A 1 92 ? -6.537 -0.400 1.011 1.00 95.88 92 LEU A O 1
ATOM 725 N N . GLY A 1 93 ? -6.066 -2.595 0.995 1.00 91.00 93 GLY A N 1
ATOM 726 C CA . GLY A 1 93 ? -7.182 -2.955 1.866 1.00 91.00 93 GLY A CA 1
ATOM 727 C C . GLY A 1 93 ? -8.524 -2.547 1.246 1.00 91.00 93 GLY A C 1
ATOM 728 O O . GLY A 1 93 ? -8.911 -3.057 0.196 1.00 91.00 93 GLY A O 1
ATOM 729 N N . SER A 1 94 ? -9.241 -1.632 1.903 1.00 90.38 94 SER A N 1
ATOM 730 C CA . SER A 1 94 ? -10.515 -1.093 1.399 1.00 90.38 94 SER A CA 1
ATOM 731 C C . SER A 1 94 ? -10.390 0.265 0.696 1.00 90.38 94 SER A C 1
ATOM 733 O O . SER A 1 94 ? -11.381 0.744 0.136 1.00 90.38 94 SER A O 1
ATOM 735 N N . GLN A 1 95 ? -9.193 0.863 0.704 1.00 93.25 95 GLN A N 1
ATOM 736 C CA . GLN A 1 95 ? -8.906 2.131 0.046 1.00 93.25 95 GLN A CA 1
ATOM 737 C C . GLN A 1 95 ? -8.693 1.918 -1.453 1.00 93.25 95 GLN A C 1
ATOM 739 O O . GLN A 1 95 ? -8.103 0.925 -1.883 1.00 93.25 95 GLN A O 1
ATOM 744 N N . GLU A 1 96 ? -9.167 2.874 -2.243 1.00 94.88 96 GLU A N 1
ATOM 745 C CA . GLU A 1 96 ? -8.983 2.918 -3.687 1.00 94.88 96 GLU A CA 1
ATOM 746 C C . GLU A 1 96 ? -8.462 4.299 -4.080 1.00 94.88 96 GLU A C 1
ATOM 748 O O . GLU A 1 96 ? -9.088 5.312 -3.760 1.00 94.88 96 GLU A O 1
ATOM 753 N N . VAL A 1 97 ? -7.325 4.342 -4.775 1.00 96.25 97 VAL A N 1
ATOM 754 C CA . VAL A 1 97 ? -6.703 5.591 -5.221 1.00 96.25 97 VAL A CA 1
ATOM 755 C C . VAL A 1 97 ? -6.171 5.438 -6.641 1.00 96.25 97 VAL A C 1
ATOM 757 O O . VAL A 1 97 ? -5.593 4.419 -7.005 1.00 96.25 97 VAL A O 1
ATOM 760 N N . MET A 1 98 ? -6.372 6.458 -7.466 1.00 97.31 98 MET A N 1
ATOM 761 C CA . MET A 1 98 ? -5.841 6.511 -8.825 1.00 97.31 98 MET A CA 1
ATOM 762 C C . MET A 1 98 ? -4.401 7.029 -8.833 1.00 97.31 98 MET A C 1
ATOM 764 O O . MET A 1 98 ? -4.013 7.825 -7.977 1.00 97.31 98 MET A O 1
ATOM 768 N N . GLY A 1 99 ? -3.609 6.611 -9.817 1.00 97.44 99 GLY A N 1
ATOM 769 C CA . GLY A 1 99 ? -2.268 7.157 -10.007 1.00 97.44 99 GLY A CA 1
ATOM 770 C C . GLY A 1 99 ? -1.496 6.524 -11.164 1.00 97.44 99 GLY A C 1
ATOM 771 O O . GLY A 1 99 ? -1.850 5.429 -11.607 1.00 97.44 99 GLY A O 1
ATOM 772 N N . PRO A 1 100 ? -0.459 7.186 -11.706 1.00 97.50 100 PRO A N 1
ATOM 773 C CA . PRO A 1 100 ? 0.449 6.555 -12.657 1.00 97.50 100 PRO A CA 1
ATOM 774 C C . PRO A 1 100 ? 1.427 5.572 -11.994 1.00 97.50 100 PRO A C 1
ATOM 776 O O . PRO A 1 100 ? 1.961 5.827 -10.910 1.00 97.50 100 PRO A O 1
ATOM 779 N N . VAL A 1 101 ? 1.733 4.494 -12.718 1.00 97.12 101 VAL A N 1
ATOM 780 C CA . VAL A 1 101 ? 2.851 3.582 -12.428 1.00 97.12 101 VAL A CA 1
ATOM 781 C C . VAL A 1 101 ? 4.123 4.114 -13.077 1.00 97.12 101 VAL A C 1
ATOM 783 O O . VAL A 1 101 ? 4.146 4.368 -14.281 1.00 97.12 101 VAL A O 1
ATOM 786 N N . ILE A 1 102 ? 5.192 4.267 -12.301 1.00 95.94 102 ILE A N 1
ATOM 787 C CA . ILE A 1 102 ? 6.526 4.595 -12.802 1.00 95.94 102 ILE A CA 1
ATOM 788 C C . ILE A 1 102 ? 7.402 3.347 -12.732 1.00 95.94 102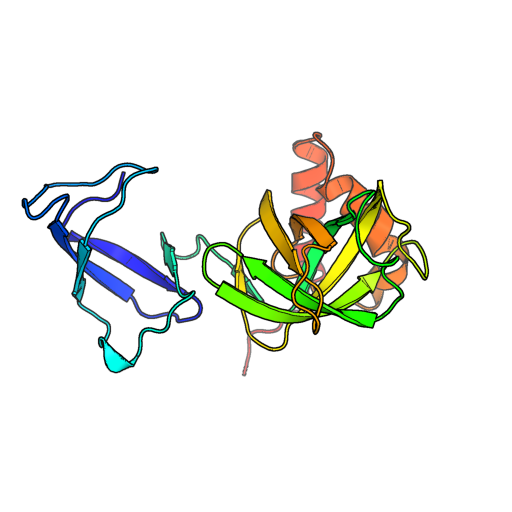 ILE A C 1
ATOM 790 O O . ILE A 1 102 ? 7.805 2.938 -11.649 1.00 95.94 102 ILE A O 1
ATOM 794 N N . LEU A 1 103 ? 7.712 2.747 -13.872 1.00 95.06 103 LEU A N 1
ATOM 795 C CA . LEU A 1 103 ? 8.621 1.608 -13.961 1.00 95.06 103 LEU A CA 1
ATOM 796 C C . LEU A 1 103 ? 10.066 2.078 -13.760 1.00 95.06 103 LEU A C 1
ATOM 798 O O . LEU A 1 103 ? 10.454 3.131 -14.283 1.00 95.06 103 LEU A O 1
ATOM 802 N N . LEU A 1 104 ? 10.830 1.336 -12.953 1.00 91.69 104 LEU A N 1
ATOM 803 C CA . LEU A 1 104 ? 12.174 1.737 -12.517 1.00 91.69 104 LEU A CA 1
ATOM 804 C C . LEU A 1 104 ? 13.303 1.056 -13.295 1.00 91.69 104 LEU A C 1
ATOM 806 O O . LEU A 1 104 ? 14.416 1.576 -13.308 1.00 91.69 104 LEU A O 1
ATOM 810 N N . GLU A 1 105 ? 13.022 -0.081 -13.926 1.00 86.75 105 GLU A N 1
ATOM 811 C CA . GLU A 1 105 ? 14.020 -0.885 -14.643 1.00 86.75 105 GLU A CA 1
ATOM 812 C C . GLU A 1 105 ? 13.851 -0.798 -16.162 1.00 86.75 105 GLU A C 1
ATOM 814 O O . GLU A 1 105 ? 14.838 -0.667 -16.876 1.00 86.75 105 GLU A O 1
ATOM 819 N N . ASN A 1 106 ? 12.603 -0.800 -16.639 1.00 87.62 106 ASN A N 1
ATOM 820 C CA . ASN A 1 106 ? 12.242 -0.806 -18.057 1.00 87.62 106 ASN A CA 1
ATOM 821 C C . ASN A 1 106 ? 11.165 0.252 -18.353 1.00 87.62 106 ASN A C 1
ATOM 823 O O . ASN A 1 106 ? 10.610 0.869 -17.443 1.00 87.62 106 ASN A O 1
ATOM 827 N N . ASP A 1 107 ? 10.848 0.471 -19.626 1.00 90.81 107 ASP A N 1
ATOM 828 C CA . ASP A 1 107 ? 9.786 1.380 -20.080 1.00 90.81 107 ASP A CA 1
ATOM 829 C C . ASP A 1 107 ? 8.408 0.704 -20.226 1.00 90.81 107 ASP A C 1
ATOM 831 O O . ASP A 1 107 ? 7.389 1.387 -20.376 1.00 90.81 107 ASP A O 1
ATOM 835 N N . HIS A 1 108 ? 8.356 -0.622 -20.123 1.00 94.69 108 HIS A N 1
ATOM 836 C CA . HIS A 1 108 ? 7.137 -1.418 -20.066 1.00 94.69 108 HIS A CA 1
ATOM 837 C C . HIS A 1 108 ? 7.325 -2.655 -19.172 1.00 94.69 108 HIS A C 1
ATOM 839 O O . HIS A 1 108 ? 8.446 -3.088 -18.907 1.00 94.69 108 HIS A O 1
ATOM 845 N N . LEU A 1 109 ? 6.211 -3.192 -18.681 1.00 97.19 109 LEU A N 1
ATOM 846 C CA . LEU A 1 109 ? 6.114 -4.403 -17.878 1.00 97.19 109 LEU A CA 1
ATOM 847 C C . LEU A 1 109 ? 5.228 -5.408 -18.630 1.00 97.19 109 LEU A C 1
ATOM 849 O O . LEU A 1 109 ? 4.009 -5.198 -18.684 1.00 97.19 109 LEU A O 1
ATOM 853 N N . PRO A 1 110 ? 5.823 -6.462 -19.215 1.00 97.31 110 PRO A N 1
ATOM 854 C CA . PRO A 1 110 ? 5.085 -7.521 -19.889 1.00 97.31 110 PRO A CA 1
ATOM 855 C C . PRO A 1 110 ? 4.161 -8.304 -18.952 1.00 97.31 110 PRO A C 1
ATOM 857 O O . PRO A 1 110 ? 4.437 -8.463 -17.759 1.00 97.31 110 PRO A O 1
ATOM 860 N N . ARG A 1 111 ? 3.080 -8.855 -19.504 1.00 97.06 111 ARG A N 1
ATOM 861 C CA . ARG A 1 111 ? 2.207 -9.816 -18.801 1.00 97.06 111 ARG A CA 1
ATOM 862 C C . ARG A 1 111 ? 2.994 -11.002 -18.241 1.00 97.06 111 ARG A C 1
ATOM 864 O O . ARG A 1 111 ? 3.945 -11.465 -18.864 1.00 97.06 111 ARG A O 1
ATOM 871 N N . GLY A 1 112 ? 2.588 -11.486 -17.069 1.00 97.44 112 GLY A N 1
ATOM 872 C CA . GLY A 1 112 ? 3.231 -12.615 -16.388 1.00 97.44 112 GLY A CA 1
ATOM 873 C C . GLY A 1 112 ? 4.596 -12.305 -15.767 1.00 97.44 112 GLY A C 1
ATOM 874 O O . GLY A 1 112 ? 5.262 -13.213 -15.279 1.00 97.44 112 GLY A O 1
ATOM 875 N N . THR A 1 113 ? 5.041 -11.045 -15.786 1.00 97.62 113 THR A N 1
ATOM 876 C CA . THR A 1 113 ? 6.355 -10.658 -15.256 1.00 97.62 113 THR A CA 1
ATOM 877 C C . THR A 1 113 ? 6.245 -9.744 -14.038 1.00 97.62 113 THR A C 1
ATOM 879 O O . THR A 1 113 ? 5.188 -9.183 -13.737 1.00 97.62 113 THR A O 1
ATOM 882 N N . THR A 1 114 ? 7.365 -9.602 -13.330 1.00 96.69 114 THR A N 1
ATOM 883 C CA . THR A 1 114 ? 7.504 -8.766 -12.136 1.00 96.69 114 THR A CA 1
ATOM 884 C C . THR A 1 114 ? 8.576 -7.712 -12.373 1.00 96.69 114 THR A C 1
ATOM 886 O O . THR A 1 114 ? 9.615 -8.010 -12.961 1.00 96.69 114 THR A O 1
ATOM 889 N N . ALA A 1 115 ? 8.351 -6.490 -11.894 1.00 95.50 115 ALA A N 1
ATOM 890 C CA . ALA A 1 115 ? 9.364 -5.441 -11.885 1.00 95.50 115 ALA A CA 1
ATOM 891 C C . ALA A 1 115 ? 9.235 -4.534 -10.664 1.00 95.50 115 ALA A C 1
ATOM 893 O O . ALA A 1 115 ? 8.186 -4.440 -10.018 1.00 95.50 115 ALA A O 1
ATOM 894 N N . LEU A 1 116 ? 10.307 -3.792 -10.399 1.00 95.81 116 LEU A N 1
ATOM 895 C CA . LEU A 1 116 ? 10.265 -2.687 -9.455 1.00 95.81 116 LEU A CA 1
ATOM 896 C C . LEU A 1 116 ? 9.586 -1.466 -10.081 1.00 95.81 116 LEU A C 1
ATOM 898 O O . LEU A 1 116 ? 9.943 -0.999 -11.170 1.00 95.81 116 LEU A O 1
ATOM 902 N N . ALA A 1 117 ? 8.623 -0.913 -9.355 1.00 96.19 117 ALA A N 1
ATOM 903 C CA . ALA A 1 117 ? 7.861 0.249 -9.777 1.00 96.19 117 ALA A CA 1
ATOM 904 C C . ALA A 1 117 ? 7.679 1.248 -8.631 1.00 96.19 117 ALA A C 1
ATOM 906 O O . ALA A 1 117 ? 7.839 0.940 -7.453 1.00 96.19 117 ALA A O 1
ATOM 907 N N . GLN A 1 118 ? 7.311 2.470 -8.984 1.00 95.94 118 GLN A N 1
ATOM 908 C CA . GLN A 1 118 ? 6.882 3.501 -8.060 1.00 95.94 118 GLN A CA 1
ATOM 909 C C . GLN A 1 118 ? 5.464 3.927 -8.418 1.00 95.94 118 GLN A C 1
ATOM 911 O O . GLN A 1 118 ? 5.202 4.398 -9.524 1.00 95.94 118 GLN A O 1
ATOM 916 N N . LEU A 1 119 ? 4.551 3.798 -7.468 1.00 97.56 119 LEU A N 1
ATOM 917 C CA . LEU A 1 119 ? 3.198 4.315 -7.586 1.00 97.56 119 LEU A CA 1
ATOM 918 C C . LEU A 1 119 ? 3.190 5.768 -7.136 1.00 97.56 119 LEU A C 1
ATOM 920 O O . LEU A 1 119 ? 3.751 6.099 -6.092 1.00 97.56 119 LEU A O 1
ATOM 924 N N . ARG A 1 120 ? 2.565 6.639 -7.927 1.00 97.06 120 ARG A N 1
ATOM 925 C CA . ARG A 1 120 ? 2.328 8.039 -7.561 1.00 97.06 120 ARG A CA 1
ATOM 926 C C . ARG A 1 120 ? 0.834 8.266 -7.521 1.00 97.06 120 ARG A C 1
ATOM 928 O O . ARG A 1 120 ? 0.195 8.298 -8.560 1.00 97.06 120 ARG A O 1
ATOM 935 N N . LEU A 1 121 ? 0.293 8.355 -6.327 1.00 97.38 121 LEU A N 1
ATOM 936 C CA . LEU A 1 121 ? -1.127 8.318 -6.049 1.00 97.38 121 LEU A CA 1
ATOM 937 C C . LEU A 1 121 ? -1.685 9.738 -5.936 1.00 97.38 121 LEU A C 1
ATOM 939 O O . LEU A 1 121 ? -1.000 10.665 -5.511 1.00 97.38 121 LEU A O 1
ATOM 943 N N . GLU A 1 122 ? -2.939 9.905 -6.338 1.00 96.75 122 GLU A N 1
ATOM 944 C CA . GLU A 1 122 ? -3.656 11.186 -6.315 1.00 96.75 122 GLU A CA 1
ATOM 945 C C . GLU A 1 122 ? -4.140 11.571 -4.906 1.00 96.75 122 GLU A C 1
ATOM 947 O O . GLU A 1 122 ? -4.492 12.722 -4.662 1.00 96.75 122 GLU A O 1
ATOM 952 N N . LYS A 1 123 ? -4.144 10.614 -3.972 1.00 95.19 123 LYS A N 1
ATOM 953 C CA . LYS A 1 123 ? -4.465 10.793 -2.551 1.00 95.19 123 LYS A CA 1
ATOM 954 C C . LYS A 1 123 ? -3.446 10.050 -1.694 1.00 95.19 123 LYS A C 1
ATOM 956 O O . LYS A 1 123 ? -2.832 9.091 -2.166 1.00 95.19 123 LYS A O 1
ATOM 961 N N . GLU A 1 124 ? -3.297 10.476 -0.444 1.00 94.75 124 GLU A N 1
ATOM 962 C CA . GLU A 1 124 ? -2.474 9.750 0.519 1.00 94.75 124 GLU A CA 1
ATOM 963 C C . GLU A 1 124 ? -3.049 8.368 0.802 1.00 94.75 124 GLU A C 1
ATOM 965 O O . GLU A 1 124 ? -4.262 8.178 0.934 1.00 94.75 124 GLU A O 1
ATOM 970 N N . VAL A 1 125 ? -2.143 7.408 0.932 1.00 95.75 125 VAL A N 1
ATOM 971 C CA . VAL A 1 125 ? -2.444 6.076 1.439 1.00 95.75 125 VAL A CA 1
ATOM 972 C C . VAL A 1 125 ? -1.582 5.807 2.657 1.00 95.75 125 VAL A C 1
ATOM 974 O O . VAL A 1 125 ? -0.412 6.194 2.701 1.00 95.75 125 VAL A O 1
ATOM 977 N N . SER A 1 126 ? -2.167 5.134 3.638 1.00 96.38 126 SER A N 1
ATOM 978 C CA . SER A 1 126 ? -1.485 4.750 4.871 1.00 96.38 126 SER A CA 1
ATOM 979 C C . SER A 1 126 ? -1.072 3.296 4.763 1.00 96.38 126 SER A C 1
ATOM 981 O O . SER A 1 126 ? -1.916 2.406 4.642 1.00 96.38 126 SER A O 1
ATOM 983 N N . SER A 1 127 ? 0.232 3.058 4.752 1.00 96.12 127 SER A N 1
ATOM 984 C CA . SER A 1 127 ? 0.790 1.741 4.467 1.00 96.12 127 SER A CA 1
ATOM 985 C C . SER A 1 127 ? 2.055 1.483 5.271 1.00 96.12 127 SER A C 1
ATOM 987 O O . SER A 1 127 ? 2.657 2.392 5.846 1.00 96.12 127 SER A O 1
ATOM 989 N N . ARG A 1 128 ? 2.484 0.228 5.284 1.00 94.94 128 ARG A N 1
ATOM 990 C CA . ARG A 1 128 ? 3.775 -0.204 5.815 1.00 94.94 128 ARG A CA 1
ATOM 991 C C . ARG A 1 128 ? 4.482 -1.125 4.828 1.00 94.94 128 ARG A C 1
ATOM 993 O O . ARG A 1 128 ? 3.894 -1.626 3.865 1.00 94.94 128 ARG A O 1
ATOM 1000 N N . TYR A 1 129 ? 5.760 -1.365 5.101 1.00 93.75 129 TYR A N 1
ATOM 1001 C CA . TYR A 1 129 ? 6.529 -2.381 4.395 1.00 93.75 129 TYR A CA 1
ATOM 1002 C C . TYR A 1 129 ? 5.815 -3.733 4.472 1.00 93.75 129 TYR A C 1
ATOM 1004 O O . TYR A 1 129 ? 5.438 -4.198 5.547 1.00 93.75 129 TYR A O 1
ATOM 1012 N N . GLY A 1 130 ? 5.658 -4.386 3.329 1.00 94.19 130 GLY A N 1
ATOM 1013 C CA . GLY A 1 130 ? 5.029 -5.693 3.244 1.00 94.19 130 GLY A CA 1
ATOM 1014 C C . GLY A 1 130 ? 3.546 -5.722 2.965 1.00 94.19 130 GLY A C 1
ATOM 1015 O O . GLY A 1 130 ? 3.036 -6.801 2.659 1.00 94.19 130 GLY A O 1
ATOM 1016 N N . ASP A 1 131 ? 2.867 -4.580 2.988 1.00 96.25 131 ASP A N 1
ATOM 1017 C CA . ASP A 1 131 ? 1.457 -4.573 2.640 1.00 96.25 131 ASP A CA 1
ATOM 1018 C C . ASP A 1 131 ? 1.252 -4.998 1.183 1.00 96.25 131 ASP A C 1
ATOM 1020 O O . ASP A 1 131 ? 1.952 -4.550 0.267 1.00 96.25 131 ASP A O 1
ATOM 1024 N N . ARG A 1 132 ? 0.281 -5.891 0.985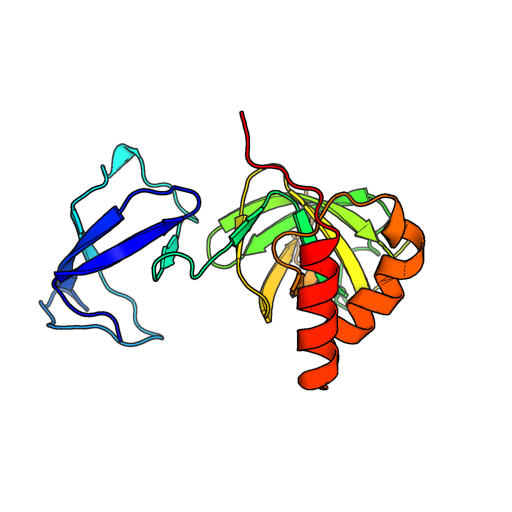 1.00 97.56 132 ARG A N 1
ATOM 1025 C CA . ARG A 1 132 ? -0.123 -6.358 -0.338 1.00 97.56 132 ARG A CA 1
ATOM 1026 C C . ARG A 1 132 ? -1.164 -5.421 -0.925 1.00 97.56 132 ARG A C 1
ATOM 1028 O O . ARG A 1 132 ? -2.056 -4.953 -0.218 1.00 97.56 132 ARG A O 1
ATOM 1035 N N . PHE A 1 133 ? -1.081 -5.210 -2.227 1.00 98.19 133 PHE A N 1
ATOM 1036 C CA . PHE A 1 133 ? -2.019 -4.378 -2.968 1.00 98.19 133 PHE A CA 1
ATOM 1037 C C . PHE A 1 133 ? -2.458 -5.055 -4.263 1.00 98.19 133 PHE A C 1
ATOM 1039 O O . PHE A 1 133 ? -1.822 -5.995 -4.744 1.00 98.19 133 PHE A O 1
ATOM 1046 N N . ILE A 1 134 ? -3.538 -4.534 -4.840 1.00 98.12 134 ILE A N 1
ATOM 1047 C CA . ILE A 1 134 ? -4.055 -4.932 -6.151 1.00 98.12 134 ILE A CA 1
ATOM 1048 C C . ILE A 1 134 ? -4.025 -3.710 -7.073 1.00 98.12 134 ILE A C 1
ATOM 1050 O O . ILE A 1 134 ? -4.392 -2.608 -6.662 1.00 98.12 134 ILE A O 1
ATOM 1054 N N . LEU A 1 135 ? -3.619 -3.904 -8.328 1.00 97.75 135 LEU A N 1
ATOM 1055 C CA . LEU A 1 135 ? -3.792 -2.926 -9.398 1.00 97.75 135 LEU A CA 1
ATOM 1056 C C . LEU A 1 135 ? -4.899 -3.355 -10.346 1.00 97.75 135 LEU A C 1
ATOM 1058 O O . LEU A 1 135 ? -4.961 -4.498 -10.802 1.00 97.75 135 LEU A O 1
ATOM 1062 N N . ARG A 1 136 ? -5.747 -2.391 -10.688 1.00 97.12 136 ARG A N 1
ATOM 1063 C CA . ARG A 1 136 ? -6.796 -2.535 -11.691 1.00 97.12 136 ARG A CA 1
ATOM 1064 C C . ARG A 1 136 ? -6.641 -1.476 -12.775 1.00 97.12 136 ARG A C 1
ATOM 1066 O O . ARG A 1 136 ? -6.067 -0.409 -12.544 1.00 97.12 136 ARG A O 1
ATOM 1073 N N . SER A 1 137 ? -7.145 -1.765 -13.964 1.00 94.25 137 SER A N 1
ATOM 1074 C CA . SER A 1 137 ? -7.197 -0.805 -15.062 1.00 94.25 137 SER A CA 1
ATOM 1075 C C . SER A 1 137 ? -8.149 0.342 -14.740 1.00 94.25 137 SER A C 1
ATOM 1077 O O . SER A 1 137 ? -9.088 0.208 -13.952 1.00 94.25 137 SER A O 1
ATOM 1079 N N . TYR A 1 138 ? -7.894 1.493 -15.361 1.00 87.06 138 TYR A N 1
ATOM 1080 C CA . TYR A 1 138 ? -8.736 2.676 -15.209 1.00 87.06 138 TYR A CA 1
ATOM 1081 C C . TYR A 1 138 ? -10.161 2.443 -15.735 1.00 87.06 138 TYR A C 1
ATOM 1083 O O . TYR A 1 138 ? -11.130 2.727 -15.031 1.00 87.06 138 TYR A O 1
ATOM 1091 N N . SER A 1 139 ? -10.274 1.917 -16.959 1.00 85.38 139 SER A N 1
ATOM 1092 C CA . SER A 1 139 ? -11.524 1.514 -17.608 1.00 85.38 139 SER A CA 1
ATOM 1093 C C . SER A 1 139 ? -11.214 0.618 -18.825 1.00 85.38 139 SER A C 1
ATOM 1095 O O . SER A 1 139 ? -10.277 0.950 -19.554 1.00 85.38 139 SER A O 1
ATOM 1097 N N . PRO A 1 140 ? -11.950 -0.486 -19.065 1.00 89.06 140 PRO A N 1
ATOM 1098 C CA . PRO A 1 140 ? -12.904 -1.108 -18.142 1.00 89.06 140 PRO A CA 1
ATOM 1099 C C . PRO A 1 140 ? -12.201 -1.567 -16.861 1.00 89.06 140 PRO A C 1
ATOM 1101 O O . PRO A 1 140 ? -10.977 -1.648 -16.820 1.00 89.06 140 PRO A O 1
ATOM 1104 N N . LEU A 1 141 ? -12.951 -1.835 -15.793 1.00 92.56 141 LEU A N 1
ATOM 1105 C CA . LEU A 1 141 ? -12.378 -2.156 -14.485 1.00 92.56 141 LEU A CA 1
ATOM 1106 C C . LEU A 1 141 ? -11.954 -3.636 -14.395 1.00 92.56 141 LEU A C 1
ATOM 1108 O O . LEU A 1 141 ? -12.702 -4.486 -13.911 1.00 92.56 141 LEU A O 1
ATOM 1112 N N . MET A 1 142 ? -10.727 -3.941 -14.809 1.00 95.44 142 MET A N 1
ATOM 1113 C CA . MET A 1 142 ? -10.152 -5.290 -14.830 1.00 95.44 142 MET A CA 1
ATOM 1114 C C . MET A 1 142 ? -8.950 -5.373 -13.896 1.00 95.44 142 MET A C 1
ATOM 1116 O O . MET A 1 142 ? -8.252 -4.384 -13.688 1.00 95.44 142 MET A O 1
ATOM 1120 N N . THR A 1 143 ? -8.719 -6.537 -13.294 1.00 96.69 143 THR A N 1
ATOM 1121 C CA . THR A 1 143 ? -7.512 -6.758 -12.491 1.00 96.69 143 THR A CA 1
ATOM 1122 C C . THR A 1 143 ? -6.315 -6.884 -13.422 1.00 96.69 143 THR A C 1
ATOM 1124 O O . THR A 1 143 ? -6.332 -7.687 -14.346 1.00 96.69 143 THR A O 1
ATOM 1127 N N . LEU A 1 144 ? -5.295 -6.063 -13.188 1.00 97.50 144 LEU A N 1
ATOM 1128 C CA . LEU A 1 144 ? -4.026 -6.127 -13.911 1.00 97.50 144 LEU A CA 1
ATOM 1129 C C . LEU A 1 144 ? -3.061 -7.061 -13.183 1.00 97.50 144 LEU A C 1
ATOM 1131 O O . LEU A 1 144 ? -2.372 -7.866 -13.794 1.00 97.50 144 LEU A O 1
ATOM 1135 N N . GLY A 1 145 ? -3.024 -6.949 -11.858 1.00 97.56 145 GLY A N 1
ATOM 1136 C CA . GLY A 1 145 ? -2.120 -7.701 -11.005 1.00 97.56 145 GLY A CA 1
ATOM 1137 C C . GLY A 1 145 ? -2.039 -7.065 -9.633 1.00 97.56 145 GLY A C 1
ATOM 1138 O O . GLY A 1 145 ? -3.035 -6.559 -9.112 1.00 97.56 145 GLY A O 1
ATOM 1139 N N . GLY A 1 146 ? -0.856 -7.067 -9.041 1.00 97.81 146 GLY A N 1
ATOM 1140 C CA . GLY A 1 146 ? -0.654 -6.552 -7.696 1.00 97.81 146 GLY A CA 1
ATOM 1141 C C . GLY A 1 146 ? 0.774 -6.762 -7.241 1.00 97.81 146 GLY A C 1
ATOM 1142 O O . GLY A 1 146 ? 1.675 -6.957 -8.050 1.00 97.81 146 GLY A O 1
ATOM 1143 N N . GLY A 1 147 ? 0.987 -6.722 -5.938 1.00 97.62 147 GLY A N 1
ATOM 1144 C CA . GLY A 1 147 ? 2.316 -6.958 -5.405 1.00 97.62 147 GLY A CA 1
ATOM 1145 C C . GLY A 1 147 ? 2.446 -6.501 -3.972 1.00 97.62 147 GLY A C 1
ATOM 1146 O O . GLY A 1 147 ? 1.477 -6.538 -3.205 1.00 97.62 147 GLY A O 1
ATOM 1147 N N . ARG A 1 148 ? 3.658 -6.087 -3.612 1.00 97.44 148 ARG A N 1
ATOM 1148 C CA . ARG A 1 148 ? 4.042 -5.767 -2.240 1.00 97.44 148 ARG A CA 1
ATOM 1149 C C . ARG A 1 148 ? 4.671 -4.382 -2.153 1.00 97.44 148 ARG A C 1
ATOM 1151 O O . ARG A 1 148 ? 5.502 -4.001 -2.974 1.00 97.44 148 ARG A O 1
ATOM 1158 N N . ASN A 1 149 ? 4.290 -3.640 -1.122 1.00 96.81 149 ASN A N 1
ATOM 1159 C CA . ASN A 1 149 ? 4.935 -2.388 -0.760 1.00 96.81 149 ASN A CA 1
ATOM 1160 C C . ASN A 1 149 ? 6.330 -2.647 -0.171 1.00 96.81 149 ASN A C 1
ATOM 1162 O O . ASN A 1 149 ? 6.454 -3.365 0.825 1.00 96.81 149 ASN A O 1
ATOM 1166 N N . ILE A 1 150 ? 7.363 -2.063 -0.775 1.00 95.38 150 ILE A N 1
ATOM 1167 C CA . ILE A 1 150 ? 8.767 -2.224 -0.356 1.00 95.38 150 ILE A CA 1
ATOM 1168 C C . ILE A 1 150 ? 9.357 -0.934 0.221 1.00 95.38 150 ILE A C 1
ATOM 1170 O O . ILE A 1 150 ? 10.305 -0.996 0.995 1.00 95.38 150 ILE A O 1
ATOM 1174 N N . ASP A 1 151 ? 8.791 0.227 -0.107 1.00 94.00 151 ASP A N 1
ATOM 1175 C CA . ASP A 1 151 ? 9.067 1.483 0.588 1.00 94.00 151 ASP A CA 1
ATOM 1176 C C . ASP A 1 151 ? 7.769 2.310 0.677 1.00 94.00 151 ASP A C 1
ATOM 1178 O O . ASP A 1 151 ? 7.338 2.866 -0.341 1.00 94.00 151 ASP A O 1
ATOM 1182 N N . PRO A 1 152 ? 7.158 2.417 1.874 1.00 94.06 152 PRO A N 1
ATOM 1183 C CA . PRO A 1 152 ? 5.873 3.084 2.071 1.00 94.06 152 PRO A CA 1
ATOM 1184 C C . PRO A 1 152 ? 5.906 4.613 1.937 1.00 94.06 152 PRO A C 1
ATOM 1186 O O . PRO A 1 152 ? 4.844 5.221 1.873 1.00 94.06 152 PRO A O 1
ATOM 1189 N N . ALA A 1 153 ? 7.075 5.262 1.923 1.00 92.12 153 ALA A N 1
ATOM 1190 C CA . ALA A 1 153 ? 7.151 6.724 1.805 1.00 92.12 153 ALA A CA 1
ATOM 1191 C C . ALA A 1 153 ? 8.481 7.204 1.209 1.00 92.12 153 ALA A C 1
ATOM 1193 O O . ALA A 1 153 ? 9.234 7.928 1.863 1.00 92.12 153 ALA A O 1
ATOM 1194 N N . PRO A 1 154 ? 8.814 6.807 -0.025 1.00 89.00 154 PRO A N 1
ATOM 1195 C CA . PRO A 1 154 ? 10.123 7.051 -0.592 1.00 89.00 154 PRO A CA 1
ATOM 1196 C C . PRO A 1 154 ? 10.421 8.544 -0.732 1.00 89.00 154 PRO A C 1
ATOM 1198 O O . PRO A 1 154 ? 9.593 9.350 -1.165 1.00 89.00 154 PRO A O 1
ATOM 1201 N N . GLY A 1 155 ? 11.658 8.912 -0.402 1.00 80.75 155 GLY A N 1
ATOM 1202 C CA . GLY A 1 155 ? 12.143 10.279 -0.550 1.00 80.75 155 GLY A CA 1
ATOM 1203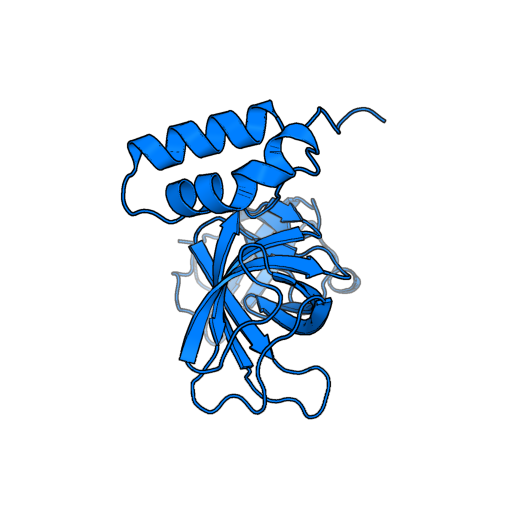 C C . GLY A 1 155 ? 12.312 10.688 -2.011 1.00 80.75 155 GLY A C 1
ATOM 1204 O O . GLY A 1 155 ? 12.731 9.902 -2.861 1.00 80.75 155 GLY A O 1
ATOM 1205 N N . LYS A 1 156 ? 12.091 11.971 -2.309 1.00 70.88 156 LYS A N 1
ATOM 1206 C CA . LYS A 1 156 ? 12.363 12.566 -3.630 1.00 70.88 156 LYS A CA 1
ATOM 1207 C C . LYS A 1 156 ? 13.844 12.956 -3.772 1.00 70.88 156 LYS A C 1
ATOM 1209 O O . LYS A 1 156 ? 14.166 14.110 -4.044 1.00 70.88 156 LYS A O 1
ATOM 1214 N N . SER A 1 157 ? 14.771 12.019 -3.566 1.00 66.56 157 SER A N 1
ATOM 1215 C CA . SER A 1 157 ? 16.208 12.315 -3.661 1.00 66.56 157 SER A CA 1
ATOM 1216 C C . SER A 1 157 ? 16.741 12.124 -5.083 1.00 66.56 157 SER A C 1
ATOM 1218 O O . SER A 1 157 ? 16.784 11.011 -5.608 1.00 66.56 157 SER A O 1
ATOM 1220 N N . ARG A 1 158 ? 17.219 13.211 -5.711 1.00 63.69 158 ARG A N 1
ATOM 1221 C CA . ARG A 1 158 ? 17.911 13.147 -7.016 1.00 63.69 158 ARG A CA 1
ATOM 1222 C C . ARG A 1 158 ? 19.184 12.299 -6.958 1.00 63.69 158 ARG A C 1
ATOM 1224 O O . ARG A 1 158 ? 19.512 11.659 -7.953 1.00 63.69 158 ARG A O 1
ATOM 1231 N N . ARG A 1 159 ? 19.856 12.271 -5.800 1.00 61.69 159 ARG A N 1
ATOM 1232 C CA . ARG A 1 159 ? 21.126 11.561 -5.570 1.00 61.69 159 ARG A CA 1
ATOM 1233 C C . ARG A 1 159 ? 21.005 10.053 -5.794 1.00 61.69 159 ARG A C 1
ATOM 1235 O O . ARG A 1 159 ? 21.969 9.420 -6.187 1.00 61.69 159 ARG A O 1
ATOM 1242 N N . ILE A 1 160 ? 19.809 9.504 -5.596 1.00 70.12 160 ILE A N 1
ATOM 1243 C CA . ILE A 1 160 ? 19.570 8.054 -5.565 1.00 70.12 160 ILE A CA 1
ATOM 1244 C C . ILE A 1 160 ? 18.840 7.592 -6.818 1.00 70.12 160 ILE A C 1
ATOM 1246 O O . ILE A 1 160 ? 18.729 6.403 -7.070 1.00 70.12 160 ILE A O 1
ATOM 1250 N N . LYS A 1 161 ? 18.389 8.517 -7.671 1.00 73.62 161 LYS A N 1
ATOM 1251 C CA . LYS A 1 161 ? 17.543 8.193 -8.824 1.00 73.62 161 LYS A CA 1
ATOM 1252 C C . LYS A 1 161 ? 18.143 7.110 -9.734 1.00 73.62 161 LYS A C 1
ATOM 1254 O O . LYS A 1 161 ? 17.389 6.311 -10.271 1.00 73.62 161 LYS A O 1
ATOM 1259 N N . ARG A 1 162 ? 19.472 7.083 -9.898 1.00 76.12 162 ARG A N 1
ATOM 1260 C CA . ARG A 1 162 ? 20.178 6.075 -10.714 1.00 76.12 162 ARG A CA 1
ATOM 1261 C C . ARG A 1 162 ? 20.376 4.735 -9.997 1.00 76.12 162 ARG A C 1
ATOM 1263 O O . ARG A 1 162 ? 20.392 3.706 -10.652 1.00 76.12 162 ARG A O 1
ATOM 1270 N N . GLU A 1 163 ? 20.490 4.747 -8.672 1.00 83.44 163 GLU A N 1
ATOM 1271 C CA . GLU A 1 163 ? 20.726 3.553 -7.845 1.00 83.44 163 GLU A CA 1
ATOM 1272 C C . GLU A 1 163 ? 19.435 2.972 -7.252 1.00 83.44 163 GLU A C 1
ATOM 1274 O O . GLU A 1 163 ? 19.460 1.917 -6.622 1.00 83.44 163 GLU A O 1
ATOM 1279 N N . LEU A 1 164 ? 18.300 3.655 -7.433 1.00 84.25 164 LEU A N 1
ATOM 1280 C CA . LEU A 1 164 ? 17.052 3.343 -6.745 1.00 84.25 164 LEU A CA 1
ATOM 1281 C C . LEU A 1 164 ? 16.611 1.899 -6.994 1.00 84.25 164 LEU A C 1
ATOM 1283 O O . LEU A 1 164 ? 16.269 1.213 -6.042 1.00 84.25 164 LEU A O 1
ATOM 1287 N N . ALA A 1 165 ? 16.677 1.412 -8.235 1.00 84.25 165 ALA A N 1
ATOM 1288 C CA . ALA A 1 165 ? 16.312 0.031 -8.543 1.00 84.25 165 ALA A CA 1
ATOM 1289 C C . ALA A 1 165 ? 17.192 -0.983 -7.786 1.00 84.25 165 ALA A C 1
ATOM 1291 O O . ALA A 1 165 ? 16.671 -1.897 -7.158 1.00 84.25 165 ALA A O 1
ATOM 1292 N N . GLN A 1 166 ? 18.516 -0.797 -7.772 1.00 86.94 166 GLN A N 1
ATOM 1293 C CA . GLN A 1 166 ? 19.441 -1.697 -7.065 1.00 86.94 166 GLN A CA 1
ATOM 1294 C C . GLN A 1 166 ? 19.208 -1.687 -5.550 1.00 86.94 166 GLN A C 1
ATOM 1296 O O . GLN A 1 166 ? 19.206 -2.733 -4.908 1.00 86.94 166 GLN A O 1
ATOM 1301 N N . ARG A 1 167 ? 18.951 -0.509 -4.982 1.00 88.69 167 ARG A N 1
ATOM 1302 C CA . ARG A 1 167 ? 18.641 -0.341 -3.557 1.00 88.69 167 ARG A CA 1
ATOM 1303 C C . ARG A 1 167 ? 17.317 -0.986 -3.178 1.00 88.69 167 ARG A C 1
ATOM 1305 O O . ARG A 1 167 ? 17.227 -1.675 -2.170 1.00 88.69 167 ARG A O 1
ATOM 1312 N N . LEU A 1 168 ? 16.303 -0.835 -4.024 1.00 88.19 168 LEU A N 1
ATOM 1313 C CA . LEU A 1 168 ? 15.013 -1.485 -3.827 1.00 88.19 168 LEU A CA 1
ATOM 1314 C C . LEU A 1 168 ? 15.105 -3.011 -3.923 1.00 88.19 168 LEU A C 1
ATOM 1316 O O . LEU A 1 168 ? 14.412 -3.682 -3.168 1.00 88.19 168 LEU A O 1
ATOM 1320 N N . LYS A 1 169 ? 16.000 -3.569 -4.752 1.00 89.75 169 LYS A N 1
ATOM 1321 C CA . LYS A 1 169 ? 16.290 -5.017 -4.735 1.00 89.75 169 LYS A CA 1
ATOM 1322 C C . LYS A 1 169 ? 16.832 -5.475 -3.383 1.00 89.75 169 LYS A C 1
ATOM 1324 O O . LYS A 1 169 ? 16.419 -6.522 -2.901 1.00 89.75 169 LYS A O 1
ATOM 1329 N N . ARG A 1 170 ? 17.700 -4.680 -2.747 1.00 88.25 170 ARG A N 1
ATOM 1330 C CA . ARG A 1 170 ? 18.171 -4.957 -1.378 1.00 88.25 170 ARG A CA 1
ATOM 1331 C C . ARG A 1 170 ? 17.048 -4.841 -0.349 1.00 88.25 170 ARG 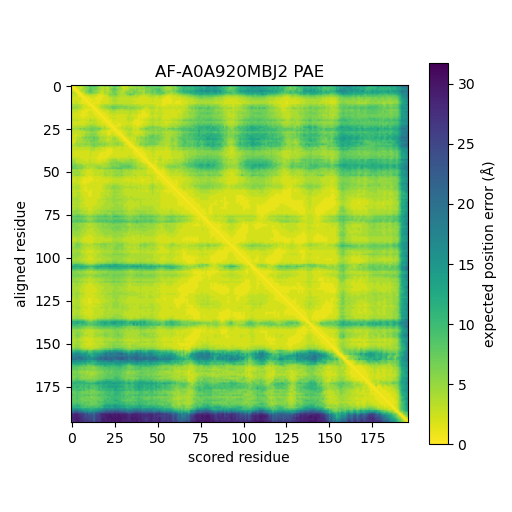A C 1
ATOM 1333 O O . ARG A 1 170 ? 16.968 -5.668 0.542 1.00 88.25 170 ARG A O 1
ATOM 1340 N N . LEU A 1 171 ? 16.134 -3.880 -0.499 1.00 87.00 171 LEU A N 1
ATOM 1341 C CA . LEU A 1 171 ? 14.951 -3.793 0.369 1.00 87.00 171 LEU A CA 1
ATOM 1342 C C . LEU A 1 171 ? 13.964 -4.957 0.193 1.00 87.00 171 LEU A C 1
ATOM 1344 O O . LEU A 1 171 ? 13.233 -5.298 1.127 1.00 87.00 171 LEU A O 1
ATOM 1348 N N . ALA A 1 172 ? 13.894 -5.524 -1.007 1.00 87.00 172 ALA A N 1
ATOM 1349 C CA . ALA A 1 172 ? 13.001 -6.627 -1.337 1.00 87.00 172 ALA A CA 1
ATOM 1350 C C . ALA A 1 172 ? 13.582 -8.007 -0.987 1.00 87.00 172 ALA A C 1
ATOM 1352 O O . ALA A 1 172 ? 12.829 -8.976 -0.982 1.00 87.00 172 ALA A O 1
ATOM 1353 N N . SER A 1 173 ? 14.883 -8.108 -0.693 1.00 88.50 173 SER A N 1
ATOM 1354 C CA . SE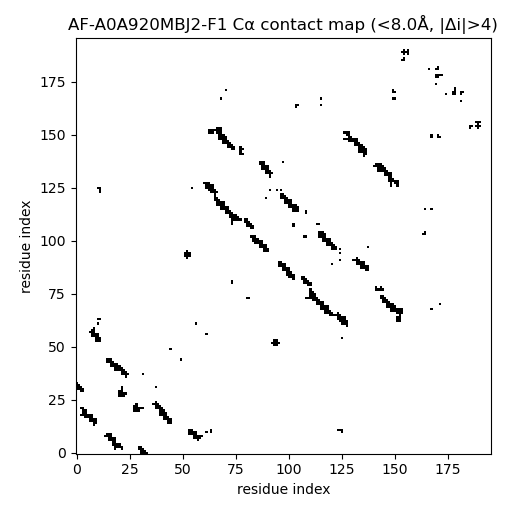R A 1 173 ? 15.529 -9.386 -0.388 1.00 88.50 173 SER A CA 1
ATOM 1355 C C . SER A 1 173 ? 15.118 -9.941 0.981 1.00 88.50 173 SER A C 1
ATOM 1357 O O . SER A 1 173 ? 14.622 -9.227 1.858 1.00 88.50 173 SER A O 1
ATOM 1359 N N . ASP A 1 174 ? 15.360 -11.236 1.180 1.00 86.06 174 ASP A N 1
ATOM 1360 C CA . ASP A 1 174 ? 15.126 -11.901 2.466 1.00 86.06 174 ASP A CA 1
ATOM 1361 C C . ASP A 1 174 ? 16.228 -11.617 3.504 1.00 86.06 174 ASP A C 1
ATOM 1363 O O . ASP A 1 174 ? 16.067 -11.947 4.680 1.00 86.06 174 ASP A O 1
ATOM 1367 N N . ASP A 1 175 ? 17.314 -10.947 3.104 1.00 90.38 175 ASP A N 1
ATOM 1368 C CA . ASP A 1 175 ? 18.393 -10.532 4.000 1.00 90.38 175 ASP A CA 1
ATOM 1369 C C . ASP A 1 175 ? 17.907 -9.432 4.956 1.00 90.38 175 ASP A C 1
ATOM 1371 O O . ASP A 1 175 ? 17.601 -8.303 4.570 1.00 90.38 175 ASP A O 1
ATOM 1375 N N . GLN A 1 176 ? 17.779 -9.770 6.236 1.00 86.44 176 GLN A N 1
ATOM 1376 C CA . GLN A 1 176 ? 17.281 -8.843 7.244 1.00 86.44 176 GLN A CA 1
ATOM 1377 C C . GLN A 1 176 ? 18.284 -7.730 7.566 1.00 86.44 176 GLN A C 1
ATOM 1379 O O . GLN A 1 176 ? 17.857 -6.590 7.747 1.00 86.44 176 GLN A O 1
ATOM 1384 N N . GLU A 1 177 ? 19.580 -8.035 7.627 1.00 87.69 177 GLU A N 1
ATOM 1385 C CA . GLU A 1 177 ? 20.612 -7.053 7.975 1.00 87.69 177 GLU A CA 1
ATOM 1386 C C . GLU A 1 177 ? 20.764 -6.033 6.848 1.00 87.69 177 GLU A C 1
ATOM 1388 O O . GLU A 1 177 ? 20.588 -4.832 7.078 1.00 87.69 177 GLU A O 1
ATOM 1393 N N . GLY A 1 178 ? 20.922 -6.507 5.608 1.00 85.94 178 GLY A N 1
ATOM 1394 C CA . GLY A 1 178 ? 21.000 -5.639 4.432 1.00 85.94 178 GLY A CA 1
ATOM 1395 C C . GLY A 1 178 ? 19.759 -4.761 4.242 1.00 85.94 178 GLY A C 1
ATOM 1396 O O . GLY A 1 178 ? 19.864 -3.608 3.814 1.00 85.94 178 GLY A O 1
ATOM 1397 N N . ARG A 1 179 ? 18.568 -5.248 4.623 1.00 87.81 179 ARG A N 1
ATOM 1398 C CA . ARG A 1 179 ? 17.348 -4.426 4.620 1.00 87.81 179 ARG A CA 1
ATOM 1399 C C . ARG A 1 179 ? 17.396 -3.298 5.640 1.00 87.81 179 ARG A C 1
ATOM 1401 O O . ARG A 1 179 ? 17.011 -2.181 5.304 1.00 87.81 179 ARG A O 1
ATOM 1408 N N . VAL A 1 180 ? 17.828 -3.569 6.871 1.00 86.38 180 VAL A N 1
ATOM 1409 C CA . VAL A 1 180 ? 17.907 -2.542 7.923 1.00 86.38 180 VAL A CA 1
ATOM 1410 C C . VAL A 1 180 ? 18.889 -1.443 7.522 1.00 86.38 180 VAL A C 1
ATOM 1412 O O . VAL A 1 180 ? 18.548 -0.263 7.619 1.00 86.38 180 VAL A O 1
ATOM 1415 N N . GLU A 1 181 ? 20.059 -1.812 7.001 1.00 86.31 181 GLU A N 1
ATOM 1416 C CA . GLU A 1 181 ? 21.046 -0.853 6.494 1.00 86.31 181 GLU A CA 1
ATOM 1417 C C . GLU A 1 181 ? 20.467 0.042 5.393 1.00 86.31 181 GLU A C 1
ATOM 1419 O O . GLU A 1 181 ? 20.621 1.267 5.424 1.00 86.31 181 GLU A O 1
ATOM 1424 N N . GLU A 1 182 ? 19.749 -0.549 4.435 1.00 88.19 182 GLU A N 1
ATOM 1425 C CA . GLU A 1 182 ? 19.158 0.209 3.336 1.00 88.19 182 GLU A CA 1
ATOM 1426 C C . GLU A 1 182 ? 18.008 1.109 3.814 1.00 88.19 182 GLU A C 1
ATOM 1428 O O . GLU A 1 182 ? 17.887 2.236 3.334 1.00 88.19 182 GLU A O 1
ATOM 1433 N N . VAL A 1 183 ? 17.204 0.682 4.797 1.00 85.75 183 VAL A N 1
ATOM 1434 C CA . VAL A 1 183 ? 16.189 1.546 5.425 1.00 85.75 183 VAL A CA 1
ATOM 1435 C C . VAL A 1 183 ? 16.849 2.759 6.080 1.00 85.75 183 VAL A C 1
ATOM 1437 O O . VAL A 1 183 ? 16.421 3.886 5.823 1.00 85.75 183 VAL A O 1
ATOM 1440 N N . ILE A 1 184 ? 17.903 2.556 6.877 1.00 84.69 184 ILE A N 1
ATOM 1441 C CA . ILE A 1 184 ? 18.637 3.645 7.540 1.00 84.69 184 ILE A CA 1
ATOM 1442 C C . ILE A 1 184 ? 19.207 4.609 6.496 1.00 84.69 184 ILE A C 1
ATOM 1444 O O . ILE A 1 184 ? 19.020 5.826 6.594 1.00 84.69 184 ILE A O 1
ATOM 1448 N N . PHE A 1 185 ? 19.844 4.077 5.450 1.00 84.75 185 PHE A N 1
ATOM 1449 C CA . PHE A 1 185 ? 20.373 4.888 4.362 1.00 84.75 185 PHE A CA 1
ATOM 1450 C C . PHE A 1 185 ? 19.268 5.705 3.685 1.00 84.75 185 PHE A C 1
ATOM 1452 O O . PHE A 1 185 ? 19.382 6.928 3.587 1.00 84.75 185 PHE A O 1
ATOM 1459 N N . LEU A 1 186 ? 18.180 5.061 3.253 1.00 81.75 186 LEU A N 1
ATOM 1460 C CA . LEU A 1 186 ? 17.069 5.714 2.561 1.00 81.75 186 LEU A CA 1
ATOM 1461 C C . LEU A 1 186 ? 16.339 6.735 3.436 1.00 81.75 186 LEU A C 1
ATOM 1463 O O . LEU A 1 186 ? 15.773 7.686 2.898 1.00 81.75 186 LEU A O 1
ATOM 1467 N N . GLN A 1 187 ? 16.377 6.593 4.759 1.00 79.94 187 GLN A N 1
ATOM 1468 C CA . GLN A 1 187 ? 15.900 7.615 5.686 1.00 79.94 187 GLN A CA 1
ATOM 1469 C C . GLN A 1 187 ? 16.876 8.790 5.815 1.00 79.94 187 GLN A C 1
ATOM 1471 O O . GLN A 1 187 ? 16.437 9.932 5.755 1.00 79.94 187 GLN A O 1
ATOM 1476 N N . SER A 1 188 ? 18.190 8.556 5.891 1.00 77.75 188 SER A N 1
ATOM 1477 C CA . SER A 1 188 ? 19.197 9.634 6.004 1.00 77.75 188 SER A CA 1
ATOM 1478 C C . SER A 1 188 ? 19.243 10.585 4.798 1.00 77.75 188 SER A C 1
ATOM 1480 O O . SER A 1 188 ? 19.624 11.748 4.896 1.00 77.75 188 SER A O 1
ATOM 1482 N N . VAL A 1 189 ? 18.847 10.081 3.634 1.00 75.38 189 VAL A N 1
ATOM 1483 C CA . 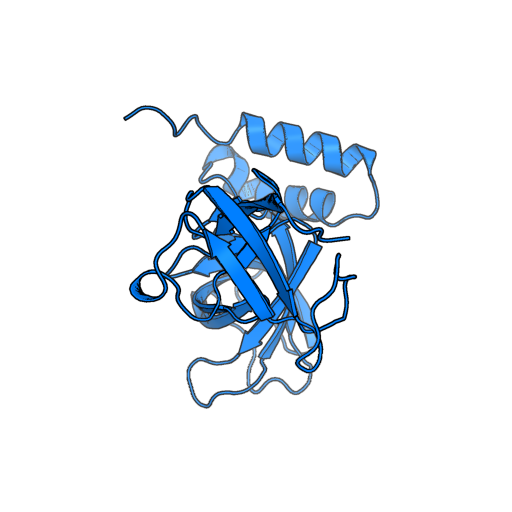VAL A 1 189 ? 18.841 10.787 2.343 1.00 75.38 189 VAL A CA 1
ATOM 1484 C C . VAL A 1 189 ? 17.470 11.341 1.959 1.00 75.38 189 VAL A C 1
ATOM 1486 O O . VAL A 1 189 ? 17.361 12.067 0.960 1.00 75.38 189 VAL A O 1
ATOM 1489 N N . ARG A 1 190 ? 16.417 11.012 2.723 1.00 68.69 190 ARG A N 1
ATOM 1490 C CA . ARG A 1 190 ? 15.166 11.772 2.712 1.00 68.69 190 ARG A CA 1
ATOM 1491 C C . ARG A 1 190 ? 15.517 13.129 3.298 1.00 68.69 190 ARG A C 1
ATOM 1493 O O . ARG A 1 190 ? 15.590 13.278 4.508 1.00 68.69 190 ARG A O 1
ATOM 1500 N N . GLY A 1 191 ? 15.816 14.095 2.428 1.00 54.62 191 GLY A N 1
ATOM 1501 C CA . GLY A 1 191 ? 16.072 15.468 2.858 1.00 54.62 191 GLY A CA 1
ATOM 1502 C C . GLY A 1 191 ? 15.001 15.902 3.860 1.00 54.62 191 GLY A C 1
ATOM 1503 O O . GLY A 1 191 ? 13.828 15.588 3.657 1.00 54.62 191 GLY A O 1
ATOM 1504 N N . SER A 1 192 ? 15.423 16.556 4.941 1.00 39.50 192 SER A N 1
ATOM 1505 C CA . SER A 1 192 ? 14.557 17.039 6.013 1.00 39.50 192 SER A CA 1
ATOM 1506 C C . SER A 1 192 ? 13.411 17.870 5.435 1.00 39.50 192 SER A C 1
ATOM 1508 O O . SER A 1 192 ? 13.593 19.023 5.052 1.00 39.50 192 SER A O 1
ATOM 1510 N N . TRP A 1 193 ? 12.228 17.280 5.354 1.00 42.84 193 TRP A N 1
ATOM 1511 C CA . TRP A 1 193 ? 10.989 18.011 5.137 1.00 42.84 193 TRP A CA 1
ATOM 1512 C C . TRP A 1 193 ? 10.139 17.792 6.374 1.00 42.84 193 TRP A C 1
ATOM 1514 O O . TRP A 1 193 ? 9.342 16.866 6.427 1.00 42.84 193 TRP A O 1
ATOM 1524 N N . ASN A 1 194 ? 10.433 18.606 7.386 1.00 34.53 194 ASN A N 1
ATOM 1525 C CA . ASN A 1 194 ? 9.564 18.964 8.501 1.00 34.53 194 ASN A CA 1
ATOM 1526 C C . ASN A 1 194 ? 10.172 20.201 9.173 1.00 34.53 194 ASN A C 1
ATOM 1528 O O . ASN A 1 194 ? 10.879 20.090 10.164 1.00 34.53 194 ASN A O 1
ATOM 1532 N N . GLU A 1 195 ? 9.948 21.362 8.559 1.00 33.56 195 GLU A N 1
ATOM 1533 C CA . GLU A 1 195 ? 9.808 22.652 9.245 1.00 33.56 195 GLU A CA 1
ATOM 1534 C C . GLU A 1 195 ? 9.272 23.674 8.233 1.00 33.56 195 GLU A C 1
ATOM 1536 O O . GLU A 1 195 ? 10.030 24.283 7.473 1.00 33.56 195 GLU A O 1
ATOM 1541 N N . LYS A 1 196 ? 7.940 23.765 8.158 1.00 30.09 196 LYS A N 1
ATOM 1542 C CA . LYS A 1 196 ? 7.134 24.996 8.089 1.00 30.09 196 LYS A CA 1
ATOM 1543 C C . LYS A 1 196 ? 5.657 24.658 7.949 1.00 30.09 196 LYS A C 1
ATOM 1545 O O . LYS A 1 196 ? 5.331 23.824 7.078 1.00 30.09 196 LYS A O 1
#

Secondary structure (DSSP, 8-state):
-EETT-EEEEESS--EEEEEEEEETTEEESEE-TT---EEEEESS-GGG--TT-EEESTT-SEEEEEEEEEEEE-TT-SSPEETT-EEEEEETTEEEEEEEEESS-SEE-TT-EEEEEEEEEEEEEE-TT-EEEEEESSS--EEEEEEEEESS----GGGTTTHHHHHHHHHSS-HHHHHHHHHHHHHTS------

Radius of gyration: 18.7 Å; Cα contacts (8 Å, |Δi|>4): 419; chains: 1; bounding box: 46×38×48 Å

pLDDT: mean 89.89, std 11.21, range [30.09, 98.19]

Mean predicted aligned error: 5.9 Å

Solvent-accessible surface area (backbone atoms only — n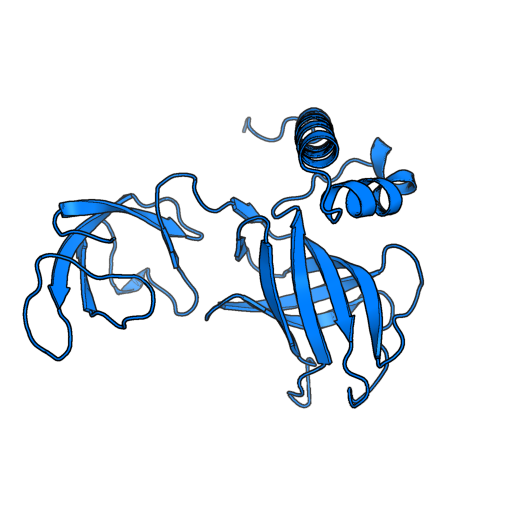ot comparable to full-atom values): 10806 Å² total; per-residue (Å²): 116,52,45,53,70,41,72,30,24,36,34,76,61,80,46,59,31,34,28,76,36,36,31,46,94,92,37,83,42,72,54,50,54,90,97,62,80,66,52,71,42,70,39,70,68,58,77,91,76,62,60,92,42,57,46,79,41,57,70,90,65,56,36,67,24,43,35,33,32,29,44,40,37,33,34,68,83,26,93,64,58,49,44,57,57,40,62,29,32,39,32,50,88,75,23,76,40,45,28,34,37,39,53,63,84,50,66,58,46,55,54,60,39,71,47,51,31,32,43,43,38,79,49,72,45,61,36,40,71,65,44,61,38,40,32,25,41,72,74,72,85,42,71,36,34,27,40,34,30,55,32,32,60,64,54,94,39,76,91,42,65,86,49,44,57,65,52,47,51,42,49,66,44,90,52,63,65,62,24,52,54,49,52,53,50,55,52,74,53,32,69,91,84,84,88,132

Nearest PDB structures (foldseek):
  3u6b-assembly2_B  TM=9.018E-01  e=1.852E-09  Escherichia coli K-12
  1jny-assembly1_A  TM=8.851E-01  e=2.015E-07  Saccharolobus solfataricus
  1jny-assembly2_B  TM=8.884E-01  e=4.442E-07  Saccharolobus solfataricus
  4cxg-assembly1_A  TM=8.760E-01  e=7.930E-07  Oryctolagus cuniculus
  3j5y-assembly1_B  TM=8.036E-01  e=2.158E-06  Homo sapiens

Sequence (196 aa):
MLKGEEELQHYPGSEKIRIRGIQVHGKNRKGNHAGNRAALNLAGISQLSVQRGEQLAGRDSLINSFMLNVELSLLEDAPADIRQRSRVRFHLGSQEVMGPVILLENDHLPRGTTALAQLRLEKEVSSRYGDRFILRSYSPLMTLGGGRNIDPAPGKSRRIKRELAQRLKRLASDDQEGRVEEVIFLQSVRGSWNEK

Foldseek 3Di:
DAFAQDWWAKPPDGWIKHFNWKAAPNDTDGGDDPPGDIDTDIDRDDPVPDDWQMDIGHPPPWDKALKFKWKWAFAQPAPFKQFAQAWKWKFFPRDTWIFGKHFQPDRIGGHGDIGIIMTRTPGIDIHDWFGKMWIFHPPPTGTGGIG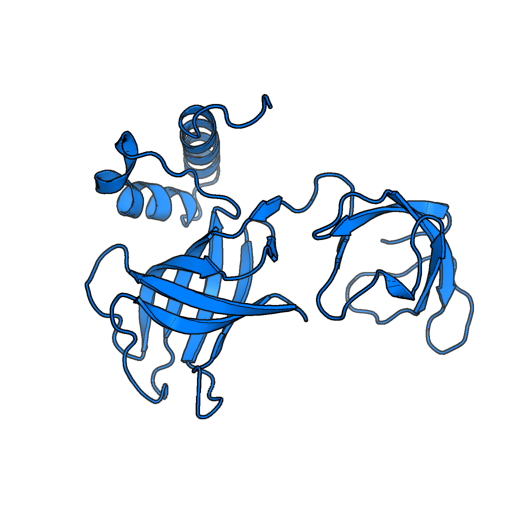TTLGNYFAPAPVCSNVVRVLSVQSVDPDPVSNVVSVVVRVVRNPDDDDD